Protein AF-A0AAP9NSS3-F1 (afdb_monomer_lite)

pLDDT: mean 87.45, std 16.97, range [35.0, 98.69]

Foldseek 3Di:
DDDDDDDDDPDDPPPPPPPPVQPPAADAAPVVLCVVVVPADVVLPQKDAPDPVAQEIEGEDEDEPPDDPVVRLLVQLLRQLCSPLVNFLHYPAFKHKYKRWYFYDNDPVDSPPTDTPVVQIWIFIDTLVLLCVLLVVFFPDPHSNQQWDQDPVGIDGDPRNVQCSAQVHVVYVVSSCVSRQVRTDPGND

Radius of gyration: 22.01 Å; chains: 1; bounding box: 70×34×80 Å

Secondary structure (DSSP, 8-state):
-----------------------S--BSSHHHHHHHH-SS-TTTTSEEES-SSSSEEEE--EEETT--HHHHHHHHHHHHHHHHHHHHHHB---EEEEEE--EEES-TT-GGG-EE-GGG-EEEEEEHHHHHHHHHTTS--SSGGGGEEEETTEEEE-HHHHHHHSTTSSS-HHHHHHHHGGGBSS---

Organism: NCBI:txid664683

Sequence (189 aa):
MKVLKALVALSAAVFTSVAYAELSEQYDTVEELMYAHQDYDSFNNTFEMLDADKPHYRLSKITVTNDLDDVVYYENWRAAVYGVYNVFAHTSIEEVTVTAIPLEFENLMNRDQAKLLDEQSITLQISREEAYDALASLIDIGSLSDVKEATEYGYQWTDDFNSVYYESVQPGLDELISELVQYCQDSCK

Structure (mmCIF, N/CA/C/O backbone):
data_AF-A0AAP9NSS3-F1
#
_entry.id   AF-A0AAP9NSS3-F1
#
loop_
_atom_site.group_PDB
_atom_site.id
_atom_site.type_symbol
_atom_site.label_atom_id
_atom_site.label_alt_id
_atom_site.label_comp_id
_atom_site.label_asym_id
_atom_site.label_entity_id
_atom_site.label_seq_id
_atom_site.pdbx_PDB_ins_code
_atom_site.Cartn_x
_atom_site.Cartn_y
_atom_site.Cartn_z
_atom_site.occupancy
_atom_site.B_iso_or_equiv
_atom_site.auth_seq_id
_atom_site.auth_comp_id
_atom_site.auth_asym_id
_atom_site.auth_atom_id
_atom_site.pdbx_PDB_model_num
ATOM 1 N N . MET A 1 1 ? -55.140 -13.355 55.153 1.00 35.00 1 MET A N 1
ATOM 2 C CA . MET A 1 1 ? -53.792 -13.893 54.851 1.00 35.00 1 MET A CA 1
ATOM 3 C C . MET A 1 1 ? -53.415 -13.524 53.418 1.00 35.00 1 MET A C 1
ATOM 5 O O . MET A 1 1 ? -54.209 -13.839 52.549 1.00 35.00 1 MET A O 1
ATOM 9 N N . LYS A 1 2 ? -52.223 -12.912 53.234 1.00 36.84 2 LYS A N 1
ATOM 10 C CA . LYS A 1 2 ? -51.420 -12.719 51.987 1.00 36.84 2 LYS A CA 1
ATOM 11 C C . LYS A 1 2 ? -52.092 -11.878 50.875 1.00 36.84 2 LYS A C 1
ATOM 13 O O . LYS A 1 2 ? -52.999 -12.362 50.226 1.00 36.84 2 LYS A O 1
ATOM 18 N N . VAL A 1 3 ? -51.855 -10.568 50.705 1.00 41.56 3 VAL A N 1
ATOM 19 C CA . VAL A 1 3 ? -50.650 -9.810 50.260 1.00 41.56 3 VAL A CA 1
ATOM 20 C C . VAL A 1 3 ? -49.954 -10.394 49.023 1.00 41.56 3 VAL A C 1
ATOM 22 O O . VAL A 1 3 ? -49.377 -11.468 49.138 1.00 41.56 3 VAL A O 1
ATOM 25 N N . LEU A 1 4 ? -49.948 -9.654 47.901 1.00 36.47 4 LEU A N 1
ATOM 26 C CA . LEU A 1 4 ? -48.766 -9.168 47.142 1.00 36.47 4 LEU A CA 1
ATOM 27 C C . LEU A 1 4 ? -49.255 -8.466 45.851 1.00 36.47 4 LEU A C 1
ATOM 29 O O . LEU A 1 4 ? -49.992 -9.056 45.076 1.00 36.47 4 LEU A O 1
ATOM 33 N N . LYS A 1 5 ? -49.123 -7.138 45.744 1.00 41.62 5 LYS A N 1
ATOM 34 C CA . LYS A 1 5 ? -47.996 -6.350 45.187 1.00 41.62 5 LYS A CA 1
ATOM 35 C C . LYS A 1 5 ? -47.875 -6.422 43.658 1.00 41.62 5 LYS A C 1
ATOM 37 O O . LYS A 1 5 ? -47.635 -7.474 43.083 1.00 41.62 5 LYS A O 1
ATOM 42 N N . ALA A 1 6 ? -48.013 -5.240 43.062 1.00 50.44 6 ALA A N 1
ATOM 43 C CA . ALA A 1 6 ? -47.780 -4.910 41.666 1.00 50.44 6 ALA A CA 1
ATOM 44 C C . ALA A 1 6 ? -46.354 -5.235 41.206 1.00 50.44 6 ALA A C 1
ATOM 46 O O . ALA A 1 6 ? -45.420 -5.139 42.000 1.00 50.44 6 ALA A O 1
ATOM 47 N N . LEU A 1 7 ? -46.189 -5.466 39.903 1.00 42.44 7 LEU A N 1
ATOM 48 C CA . LEU A 1 7 ? -44.969 -5.097 39.193 1.00 42.44 7 LEU A CA 1
ATOM 49 C C . LEU A 1 7 ? -45.331 -4.712 37.752 1.00 42.44 7 LEU A C 1
ATOM 51 O O . LEU A 1 7 ? -45.697 -5.553 36.937 1.00 42.44 7 LEU A O 1
ATOM 55 N N . VAL A 1 8 ? -45.266 -3.412 37.473 1.00 49.41 8 VAL A N 1
ATOM 56 C CA . VAL A 1 8 ? -45.192 -2.866 36.117 1.00 49.41 8 VAL A CA 1
ATOM 57 C C . VAL A 1 8 ? -43.737 -3.030 35.694 1.00 49.41 8 VAL A C 1
ATOM 59 O O . VAL A 1 8 ? -42.862 -2.355 36.231 1.00 49.41 8 VAL A O 1
ATOM 62 N N . ALA A 1 9 ? -43.465 -3.966 34.789 1.00 47.25 9 ALA A N 1
ATOM 63 C CA . ALA A 1 9 ? -42.158 -4.086 34.159 1.00 47.25 9 ALA A CA 1
ATOM 64 C C . ALA A 1 9 ? -42.106 -3.103 32.982 1.00 47.25 9 ALA A C 1
ATOM 66 O O . ALA A 1 9 ? -42.655 -3.364 31.915 1.00 47.25 9 ALA A O 1
ATOM 67 N N . LEU A 1 10 ? -41.490 -1.942 33.209 1.00 46.97 10 LEU A N 1
ATOM 68 C CA . LEU A 1 10 ? -41.102 -1.014 32.154 1.00 46.97 10 LEU A CA 1
ATOM 69 C C . LEU A 1 10 ? -39.759 -1.507 31.596 1.00 46.97 10 LEU A C 1
ATOM 71 O O . LEU A 1 10 ? -38.701 -1.216 32.149 1.00 46.97 10 LEU A O 1
ATOM 75 N N . SER A 1 11 ? -39.796 -2.327 30.551 1.00 50.94 11 SER A N 1
ATOM 76 C CA . SER A 1 11 ? -38.588 -2.763 29.852 1.00 50.94 11 SER A CA 1
ATOM 77 C C . SER A 1 11 ? -38.106 -1.629 28.948 1.00 50.94 11 SER A C 1
ATOM 79 O O . SER A 1 11 ? -38.580 -1.479 27.825 1.00 50.94 11 SER A O 1
ATOM 81 N N . ALA A 1 12 ? -37.184 -0.805 29.446 1.00 50.31 12 ALA A N 1
ATOM 82 C CA . ALA A 1 12 ? -36.403 0.090 28.603 1.00 50.31 12 ALA A CA 1
ATOM 83 C C . ALA A 1 12 ? -35.412 -0.762 27.797 1.00 50.31 12 ALA A C 1
ATOM 85 O O . ALA A 1 12 ? -34.395 -1.211 28.324 1.00 50.31 12 ALA A O 1
ATOM 86 N N . ALA A 1 13 ? -35.739 -1.031 26.534 1.00 50.09 13 ALA A N 1
ATOM 87 C CA . ALA A 1 13 ? -34.777 -1.552 25.577 1.00 50.09 13 ALA A CA 1
ATOM 88 C C . ALA A 1 13 ? -33.778 -0.431 25.270 1.00 50.09 13 ALA A C 1
ATOM 90 O O . ALA A 1 13 ? -34.091 0.518 24.551 1.00 50.09 13 ALA A O 1
ATOM 91 N N . VAL A 1 14 ? -32.593 -0.510 25.870 1.00 49.56 14 VAL A N 1
ATOM 92 C CA . VAL A 1 14 ? -31.460 0.322 25.474 1.00 49.56 14 VAL A CA 1
ATOM 93 C C . VAL A 1 14 ? -30.925 -0.283 24.181 1.00 49.56 14 VAL A C 1
ATOM 95 O O . VAL A 1 14 ? -30.137 -1.222 24.203 1.00 49.56 14 VAL A O 1
ATOM 98 N N . PHE A 1 15 ? -31.407 0.215 23.045 1.00 46.19 15 PHE A N 1
ATOM 99 C CA . PHE A 1 15 ? -30.718 0.018 21.779 1.00 46.19 15 PHE A CA 1
ATOM 100 C C . PHE A 1 15 ? -29.525 0.973 21.775 1.00 46.19 15 PHE A C 1
ATOM 102 O O . PHE A 1 15 ? -29.670 2.153 21.467 1.00 46.19 15 PHE A O 1
ATOM 109 N N . THR A 1 16 ? -28.344 0.486 22.149 1.00 45.75 16 THR A N 1
ATOM 110 C CA . THR A 1 16 ? -27.101 1.136 21.730 1.00 45.75 16 THR A CA 1
ATOM 111 C C . THR A 1 16 ? -26.917 0.819 20.253 1.00 45.75 16 THR A C 1
ATOM 113 O O . THR A 1 16 ? -26.223 -0.127 19.892 1.00 45.75 16 THR A O 1
ATOM 116 N N . SER A 1 17 ? -27.586 1.570 19.381 1.00 46.50 17 SER A N 1
ATOM 117 C CA . SER A 1 17 ? -27.170 1.644 17.987 1.00 46.50 17 SER A CA 1
ATOM 118 C C . SER A 1 17 ? -25.929 2.527 17.954 1.00 46.50 17 SER A C 1
ATOM 120 O O . SER A 1 17 ? -26.023 3.737 17.741 1.00 46.50 17 SER A O 1
ATOM 122 N N . VAL A 1 18 ? -24.765 1.928 18.202 1.00 49.69 18 VAL A N 1
ATOM 123 C CA . VAL A 1 18 ? -23.554 2.460 17.586 1.00 49.69 18 VAL A CA 1
ATOM 124 C C . VAL A 1 18 ? -23.738 2.120 16.117 1.00 49.69 18 VAL A C 1
ATOM 126 O O . VAL A 1 18 ? -23.467 1.005 15.682 1.00 49.69 18 VAL A O 1
ATOM 129 N N . ALA A 1 19 ? -24.375 3.034 15.388 1.00 43.78 19 ALA A N 1
ATOM 130 C CA . ALA A 1 19 ? -24.262 3.043 13.950 1.00 43.78 19 ALA A CA 1
ATOM 131 C C . ALA A 1 19 ? -22.786 3.340 13.702 1.00 43.78 19 ALA A C 1
ATOM 133 O O . ALA A 1 19 ? -22.378 4.500 13.697 1.00 43.78 19 ALA A O 1
ATOM 134 N N . TYR A 1 20 ? -21.982 2.280 13.591 1.00 46.34 20 TYR A N 1
ATOM 135 C CA . TYR A 1 20 ? -20.816 2.354 12.737 1.00 46.34 20 TYR A CA 1
ATOM 136 C C . TYR A 1 20 ? -21.359 2.929 11.436 1.00 46.34 20 TYR A C 1
ATOM 138 O O . TYR A 1 20 ? -22.334 2.407 10.884 1.00 46.34 20 TYR A O 1
ATOM 146 N N . ALA A 1 21 ? -20.835 4.078 11.023 1.00 45.41 21 ALA A N 1
ATOM 147 C CA . ALA A 1 21 ? -20.937 4.445 9.631 1.00 45.41 21 ALA A CA 1
ATOM 148 C C . ALA A 1 21 ? -20.205 3.316 8.903 1.00 45.41 21 ALA A C 1
ATOM 150 O O . ALA A 1 21 ? -18.988 3.347 8.783 1.00 45.41 21 ALA A O 1
ATOM 151 N N . GLU A 1 22 ? -20.929 2.244 8.565 1.00 51.38 22 GLU A N 1
ATOM 152 C CA . GLU A 1 22 ? -20.418 1.233 7.662 1.00 51.38 22 GLU A CA 1
ATOM 153 C C . GLU A 1 22 ? -20.038 2.015 6.419 1.00 51.38 22 GLU A C 1
ATOM 155 O O . GLU A 1 22 ? -20.895 2.640 5.784 1.00 51.38 22 GLU A O 1
ATOM 160 N N . LEU A 1 23 ? -18.740 2.047 6.127 1.00 55.81 23 LEU A N 1
ATOM 161 C CA . LEU A 1 23 ? -18.250 2.387 4.808 1.00 55.81 23 LEU A CA 1
ATOM 162 C C . LEU A 1 23 ? -19.159 1.679 3.811 1.00 55.81 23 LEU A C 1
ATOM 164 O O . LEU A 1 23 ? -19.223 0.452 3.793 1.00 55.81 23 LEU A O 1
ATOM 168 N N . SER A 1 24 ? -19.927 2.453 3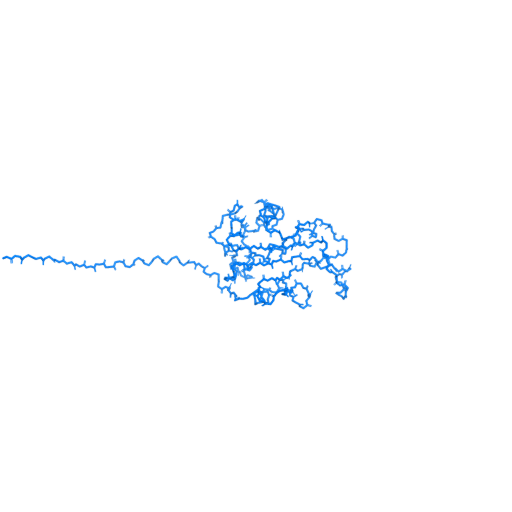.044 1.00 58.72 24 SER A N 1
ATOM 169 C CA . SER A 1 24 ? -20.986 1.909 2.191 1.00 58.72 24 SER A CA 1
ATOM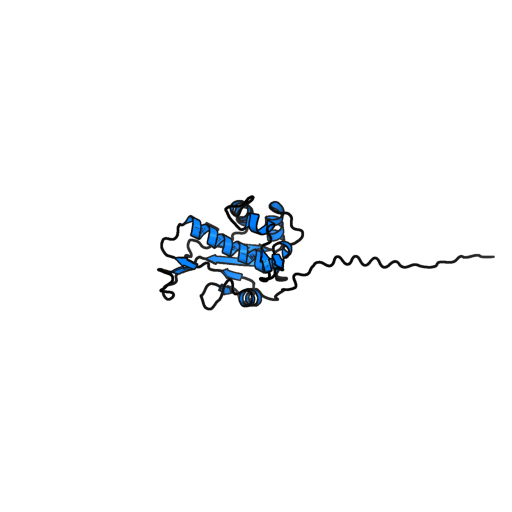 170 C C . SER A 1 24 ? -20.427 1.114 1.013 1.00 58.72 24 SER A C 1
ATOM 172 O O . SER A 1 24 ? -21.186 0.511 0.261 1.00 58.72 24 SER A O 1
ATOM 174 N N . GLU A 1 25 ? -19.115 1.188 0.809 1.00 78.31 25 GLU A N 1
ATOM 175 C CA . GLU A 1 25 ? -18.390 0.488 -0.229 1.00 78.31 25 GLU A CA 1
ATOM 176 C C . GLU A 1 25 ? -17.579 -0.634 0.419 1.00 78.31 25 GLU A C 1
ATOM 178 O O . GLU A 1 25 ? -16.486 -0.415 0.941 1.00 78.31 25 GLU A O 1
ATOM 183 N N . GLN A 1 26 ? -18.189 -1.817 0.435 1.00 90.00 26 GLN A N 1
ATOM 184 C CA . GLN A 1 26 ? -17.581 -3.072 0.856 1.00 90.00 26 GLN A CA 1
ATOM 185 C C . GLN A 1 26 ? -17.526 -4.013 -0.345 1.00 90.00 26 GLN A C 1
ATOM 187 O O . GLN A 1 26 ? -18.482 -4.074 -1.123 1.00 90.00 26 GLN A O 1
ATOM 192 N N . TYR A 1 27 ? -16.434 -4.756 -0.466 1.00 93.81 27 TYR A N 1
ATOM 193 C CA . TYR A 1 27 ? -16.226 -5.766 -1.497 1.00 93.81 27 TYR A CA 1
ATOM 194 C C . TYR A 1 27 ? -15.923 -7.119 -0.864 1.00 93.81 27 TYR A C 1
ATOM 196 O O . TYR A 1 27 ? -15.349 -7.196 0.228 1.00 93.81 27 TYR A O 1
ATOM 204 N N . ASP A 1 28 ? -16.284 -8.189 -1.570 1.00 94.56 28 ASP A N 1
ATOM 205 C CA . ASP A 1 28 ? -16.069 -9.552 -1.087 1.00 94.56 28 ASP A CA 1
ATOM 206 C C . ASP A 1 28 ? -14.635 -10.027 -1.377 1.00 94.56 28 ASP A C 1
ATOM 208 O O . ASP A 1 28 ? -14.109 -10.890 -0.671 1.00 94.56 28 ASP A O 1
ATOM 212 N N . THR A 1 29 ? -13.985 -9.462 -2.403 1.00 95.62 29 THR A N 1
ATOM 213 C CA . THR A 1 29 ? -12.651 -9.875 -2.869 1.00 95.62 29 THR A CA 1
ATOM 214 C C . THR A 1 29 ? -11.730 -8.694 -3.176 1.00 95.62 29 THR A C 1
ATOM 216 O O . THR A 1 29 ? -12.178 -7.567 -3.406 1.00 95.62 29 THR A O 1
ATOM 219 N N . VAL A 1 30 ? -10.420 -8.965 -3.223 1.00 96.19 30 VAL A N 1
ATOM 220 C CA . VAL A 1 30 ? -9.414 -7.976 -3.639 1.00 96.19 30 VAL A CA 1
ATOM 221 C C . VAL A 1 30 ? -9.619 -7.595 -5.105 1.00 96.19 30 VAL A C 1
ATOM 223 O O . VAL A 1 30 ? -9.543 -6.416 -5.439 1.00 96.19 30 VAL A O 1
ATOM 226 N N . GLU A 1 31 ? -9.923 -8.555 -5.983 1.00 95.38 31 GLU A N 1
ATOM 227 C CA . GLU A 1 31 ? -10.155 -8.269 -7.400 1.00 95.38 31 GLU A CA 1
ATOM 228 C C . GLU A 1 31 ? -11.341 -7.329 -7.630 1.00 95.38 31 GLU A C 1
ATOM 230 O O . GLU A 1 31 ? -11.246 -6.433 -8.468 1.00 95.38 31 GLU A O 1
ATOM 235 N N . GLU A 1 32 ? -12.444 -7.506 -6.895 1.00 95.19 32 GLU A N 1
ATOM 236 C CA . GLU A 1 32 ? -13.609 -6.618 -6.982 1.00 95.19 32 GLU A CA 1
ATOM 237 C C . GLU A 1 32 ? -13.269 -5.190 -6.553 1.00 95.19 32 GLU A C 1
ATOM 239 O O . GLU A 1 32 ? -13.618 -4.247 -7.269 1.00 95.19 32 GLU A O 1
ATOM 244 N N . LEU A 1 33 ? -12.541 -5.035 -5.442 1.00 94.75 33 LEU A N 1
ATOM 245 C CA . LEU A 1 33 ? -12.054 -3.736 -4.976 1.00 94.75 33 LEU A CA 1
ATOM 246 C C . LEU A 1 33 ? -11.158 -3.067 -6.029 1.00 94.75 33 LEU A C 1
ATOM 248 O O . LEU A 1 33 ? -11.404 -1.926 -6.419 1.00 94.75 33 LEU A O 1
ATOM 252 N N . MET A 1 34 ? -10.140 -3.777 -6.525 1.00 94.75 34 MET A N 1
ATOM 253 C CA . MET A 1 34 ? -9.191 -3.222 -7.501 1.00 94.75 34 MET A CA 1
ATOM 254 C C . MET A 1 34 ? -9.884 -2.858 -8.817 1.00 94.75 34 MET A C 1
ATOM 256 O O . MET A 1 34 ? -9.617 -1.804 -9.393 1.00 94.75 34 MET A O 1
ATOM 260 N N . TYR A 1 35 ? -10.829 -3.685 -9.273 1.00 92.94 35 TYR A N 1
ATOM 261 C CA . TYR A 1 35 ? -11.629 -3.398 -10.461 1.00 92.94 35 TYR A CA 1
ATOM 262 C C . TYR A 1 35 ? -12.505 -2.150 -10.298 1.00 92.94 35 TYR A C 1
ATOM 264 O O . TYR A 1 35 ? -12.660 -1.376 -11.247 1.00 92.94 35 TYR A O 1
ATOM 272 N N . ALA A 1 36 ? -13.090 -1.957 -9.116 1.00 91.75 36 ALA A N 1
ATOM 273 C CA . ALA A 1 36 ? -13.970 -0.832 -8.847 1.00 91.75 36 ALA A CA 1
ATOM 274 C C . ALA A 1 36 ? -13.207 0.493 -8.705 1.00 91.75 36 ALA A C 1
ATOM 276 O O . ALA A 1 36 ? -13.652 1.504 -9.249 1.00 91.75 36 ALA A O 1
ATOM 277 N N . HIS A 1 37 ? -12.060 0.488 -8.020 1.00 90.56 37 HIS A N 1
ATOM 278 C CA . HIS A 1 37 ? -11.264 1.699 -7.782 1.00 90.56 37 HIS A CA 1
ATOM 279 C C . HIS A 1 37 ? -10.369 2.070 -8.972 1.00 90.56 37 HIS A C 1
ATOM 281 O O . HIS A 1 37 ? -10.117 3.249 -9.192 1.00 90.56 37 HIS A O 1
ATOM 287 N N . GLN A 1 38 ? -9.933 1.098 -9.783 1.00 89.75 38 GLN A N 1
ATOM 288 C CA . GLN A 1 38 ? -9.069 1.297 -10.964 1.00 89.75 38 GLN A CA 1
ATOM 289 C C . GLN A 1 38 ? -7.728 2.004 -10.685 1.00 89.75 38 GLN A C 1
ATOM 291 O O . GLN A 1 38 ? -7.051 2.430 -11.621 1.00 89.75 38 GLN A O 1
ATOM 296 N N . ASP A 1 39 ? -7.311 2.096 -9.419 1.00 88.00 39 ASP A N 1
ATOM 297 C CA . ASP A 1 39 ? -6.011 2.655 -9.022 1.00 88.00 39 ASP A CA 1
ATOM 298 C C . ASP A 1 39 ? -4.841 1.764 -9.474 1.00 88.00 39 ASP A C 1
ATOM 300 O O . ASP A 1 39 ? -3.742 2.249 -9.762 1.00 88.00 39 ASP A O 1
ATOM 304 N N . TYR A 1 40 ? -5.100 0.456 -9.555 1.00 93.62 40 TYR A N 1
ATOM 305 C CA . TYR A 1 40 ? -4.242 -0.567 -10.138 1.00 93.62 40 TYR A CA 1
ATOM 306 C C . TYR A 1 40 ? -5.108 -1.477 -11.003 1.00 93.62 40 TYR A C 1
ATOM 308 O O . TYR A 1 40 ? -6.201 -1.877 -10.607 1.00 93.62 40 TYR A O 1
ATOM 316 N N . ASP A 1 41 ? -4.630 -1.813 -12.193 1.00 89.25 41 ASP A N 1
ATOM 317 C CA . ASP A 1 41 ? -5.403 -2.548 -13.176 1.00 89.25 41 ASP A CA 1
ATOM 318 C C . ASP A 1 41 ? -4.569 -3.643 -13.847 1.00 89.25 41 ASP A C 1
ATOM 320 O O . ASP A 1 41 ? -3.367 -3.515 -14.105 1.00 89.25 41 ASP A O 1
ATOM 324 N N . SER A 1 42 ? -5.227 -4.762 -14.136 1.00 89.31 42 SER A N 1
ATOM 325 C CA . SER A 1 42 ? -4.585 -5.918 -14.760 1.00 89.31 42 SER A CA 1
ATOM 326 C C . SER A 1 42 ? -4.226 -5.675 -16.226 1.00 89.31 42 SER A C 1
ATOM 328 O O . SER A 1 42 ? -3.284 -6.280 -16.735 1.00 89.31 42 SER A O 1
ATOM 330 N N . PHE A 1 43 ? -4.924 -4.764 -16.914 1.00 85.94 43 PHE A N 1
ATOM 331 C CA . PHE A 1 43 ? -4.670 -4.462 -18.323 1.00 85.94 43 PHE A CA 1
ATOM 332 C C . PHE A 1 43 ? -3.310 -3.780 -18.531 1.00 85.94 43 PHE A C 1
ATOM 334 O O . PHE A 1 43 ? -2.595 -4.104 -19.477 1.00 85.94 43 PHE A O 1
ATOM 341 N N . ASN A 1 44 ? -2.924 -2.882 -17.626 1.00 87.56 44 ASN A N 1
ATOM 342 C CA . ASN A 1 44 ? -1.623 -2.219 -17.603 1.00 87.56 44 ASN A CA 1
ATOM 343 C C . ASN A 1 44 ? -0.571 -2.990 -16.793 1.00 87.56 44 ASN A C 1
ATOM 345 O O . ASN A 1 44 ? 0.517 -2.462 -16.564 1.00 87.56 44 ASN A O 1
ATOM 349 N N . ASN A 1 45 ? -0.871 -4.229 -16.380 1.00 92.12 45 ASN A N 1
ATOM 350 C CA . ASN A 1 45 ? 0.004 -5.085 -15.577 1.00 92.12 45 ASN A CA 1
ATOM 351 C C . ASN A 1 45 ? 0.389 -4.478 -14.209 1.00 92.12 45 ASN A C 1
ATOM 353 O O . ASN A 1 45 ? 1.413 -4.845 -13.626 1.00 92.12 45 ASN A O 1
ATOM 357 N N . THR A 1 46 ? -0.423 -3.553 -13.685 1.00 95.69 46 THR A N 1
ATOM 358 C CA . THR A 1 46 ? -0.194 -2.915 -12.380 1.00 95.69 46 THR A CA 1
ATOM 359 C C . THR A 1 46 ? -0.873 -3.662 -11.231 1.00 95.69 46 THR A C 1
ATOM 361 O O . THR A 1 46 ? -0.521 -3.428 -10.079 1.00 95.69 46 THR A O 1
ATOM 364 N N . PHE A 1 47 ? -1.763 -4.613 -11.532 1.00 97.69 47 PHE A N 1
ATOM 365 C CA . PHE A 1 47 ? -2.363 -5.550 -10.578 1.00 97.69 47 PHE A CA 1
ATOM 366 C C . PHE A 1 47 ? -2.322 -6.992 -11.102 1.00 97.69 47 PHE A C 1
ATOM 368 O O . PHE A 1 47 ? -2.641 -7.240 -12.267 1.00 97.69 47 PHE A O 1
ATOM 375 N N . GLU A 1 48 ? -1.983 -7.947 -10.236 1.00 97.50 48 GLU A N 1
ATOM 376 C CA . GLU A 1 48 ? -2.063 -9.385 -10.524 1.00 97.50 48 GLU A CA 1
ATOM 377 C C . GLU A 1 48 ? -2.349 -10.176 -9.241 1.00 97.50 48 GLU A C 1
ATOM 379 O O . GLU A 1 48 ? -1.673 -9.976 -8.237 1.00 97.50 48 GLU A O 1
ATOM 384 N N . MET A 1 49 ? -3.301 -11.111 -9.268 1.00 97.56 49 MET A N 1
ATOM 385 C CA . MET A 1 49 ? -3.435 -12.111 -8.200 1.00 97.56 49 MET A CA 1
ATOM 386 C C . MET A 1 49 ? -2.336 -13.165 -8.344 1.00 97.56 49 MET A C 1
ATOM 388 O O . MET A 1 49 ? -2.185 -13.760 -9.410 1.00 97.56 49 MET A O 1
ATOM 392 N N . LEU A 1 50 ? -1.581 -13.402 -7.273 1.00 96.88 50 LEU A N 1
ATOM 393 C CA . LEU A 1 50 ? -0.467 -14.355 -7.231 1.00 96.88 50 LEU A CA 1
ATOM 394 C C . LEU A 1 50 ? -0.876 -15.706 -6.626 1.00 96.88 50 LEU A C 1
ATOM 396 O O . LEU A 1 50 ? -0.268 -16.730 -6.940 1.00 96.88 50 LEU A O 1
ATOM 400 N N . ASP A 1 51 ? -1.923 -15.712 -5.801 1.00 95.88 51 ASP A N 1
ATOM 401 C CA . ASP A 1 51 ? -2.589 -16.908 -5.285 1.00 95.88 51 ASP A CA 1
ATOM 402 C C . ASP A 1 51 ? -4.096 -16.793 -5.565 1.00 95.88 51 ASP A C 1
ATOM 404 O O . ASP A 1 51 ? -4.689 -15.735 -5.377 1.00 95.88 51 ASP A O 1
ATOM 408 N N . ALA A 1 52 ? -4.713 -17.871 -6.049 1.00 89.12 52 ALA A N 1
ATOM 409 C CA . ALA A 1 52 ? -6.145 -17.907 -6.352 1.00 89.12 52 ALA A CA 1
ATOM 410 C C . ALA A 1 52 ? -7.004 -18.277 -5.130 1.00 89.12 52 ALA A C 1
ATOM 412 O O . ALA A 1 52 ? -8.206 -18.023 -5.128 1.00 89.12 52 ALA A O 1
ATOM 413 N N . ASP A 1 53 ? -6.402 -18.896 -4.110 1.00 91.06 53 ASP A N 1
ATOM 414 C CA . ASP A 1 53 ? -7.099 -19.389 -2.918 1.00 91.06 53 ASP A CA 1
ATOM 415 C C . ASP A 1 53 ? -6.931 -18.450 -1.712 1.00 91.06 53 ASP A C 1
ATOM 417 O O . ASP A 1 53 ? -7.593 -18.619 -0.683 1.00 91.06 53 ASP A O 1
ATOM 421 N N . LYS A 1 54 ? -6.024 -17.474 -1.814 1.00 94.81 54 LYS A N 1
ATOM 422 C CA . LYS A 1 54 ? -5.685 -16.524 -0.753 1.00 94.81 54 LYS A CA 1
ATOM 423 C C . LYS A 1 54 ? -5.561 -15.113 -1.318 1.00 94.81 54 LYS A C 1
ATOM 425 O O . LYS A 1 54 ? -5.205 -14.961 -2.481 1.00 94.81 54 LYS A O 1
ATOM 430 N N . PRO A 1 55 ? -5.758 -14.072 -0.496 1.00 97.25 55 PRO A N 1
ATOM 431 C CA . PRO A 1 55 ? -5.537 -12.684 -0.892 1.00 97.25 55 PRO A CA 1
ATOM 432 C C . PRO A 1 55 ? -4.032 -12.365 -0.971 1.00 97.25 55 PRO A C 1
ATOM 434 O O . PRO A 1 55 ? -3.517 -11.541 -0.217 1.00 97.25 55 PRO A O 1
ATOM 437 N N . HIS A 1 56 ? -3.319 -13.043 -1.878 1.00 98.12 56 HIS A N 1
ATOM 438 C CA . HIS A 1 56 ? -1.940 -12.747 -2.258 1.00 98.12 56 HIS A CA 1
ATOM 439 C C . HIS A 1 56 ? -1.920 -12.138 -3.655 1.00 98.12 56 HIS A C 1
ATOM 441 O O . HIS A 1 56 ? -2.315 -12.779 -4.628 1.00 98.12 56 HIS A O 1
ATOM 447 N N . TYR A 1 57 ? -1.459 -10.898 -3.758 1.00 98.38 57 TYR A N 1
ATOM 448 C CA . TYR A 1 57 ? -1.479 -10.131 -4.998 1.00 98.38 57 TYR A CA 1
ATOM 449 C C . TYR A 1 57 ? -0.262 -9.228 -5.137 1.00 98.38 57 TYR A C 1
ATOM 451 O O . TYR A 1 57 ? 0.367 -8.828 -4.154 1.00 98.38 57 TYR A O 1
ATOM 459 N N . ARG A 1 58 ? 0.047 -8.892 -6.390 1.00 98.06 58 ARG A N 1
ATOM 460 C CA . ARG A 1 58 ? 1.030 -7.889 -6.762 1.00 98.06 58 ARG A CA 1
ATOM 461 C C . ARG A 1 58 ? 0.353 -6.554 -7.031 1.00 98.06 58 ARG A C 1
ATOM 463 O O . ARG A 1 58 ? -0.620 -6.501 -7.783 1.00 98.06 58 ARG A O 1
ATOM 470 N N . LEU A 1 59 ? 0.937 -5.483 -6.503 1.00 98.44 59 LEU A N 1
ATOM 471 C CA . LEU A 1 59 ? 0.693 -4.117 -6.960 1.00 98.44 59 LEU A CA 1
ATOM 472 C C . LEU A 1 59 ? 1.983 -3.539 -7.531 1.00 98.44 59 LEU A C 1
ATOM 474 O O . LEU A 1 59 ? 3.048 -3.661 -6.933 1.00 98.44 59 LEU A O 1
ATOM 478 N N . SER A 1 60 ? 1.900 -2.895 -8.688 1.00 97.56 60 SER A N 1
ATOM 479 C CA . SER A 1 60 ? 3.072 -2.323 -9.344 1.00 97.56 60 SER A CA 1
ATOM 480 C C . SER A 1 60 ? 2.858 -0.861 -9.672 1.00 97.56 60 SER A C 1
ATOM 482 O O . SER A 1 60 ? 2.033 -0.514 -10.519 1.00 97.56 60 SER A O 1
ATOM 484 N N . LYS A 1 61 ? 3.626 0.012 -9.013 1.00 95.56 61 LYS A N 1
ATOM 485 C CA . LYS A 1 61 ? 3.732 1.410 -9.431 1.00 95.56 61 LYS A CA 1
ATOM 486 C C . LYS A 1 61 ? 4.575 1.505 -10.691 1.00 95.56 61 LYS A C 1
ATOM 488 O O . LYS A 1 61 ? 5.603 0.848 -10.826 1.00 95.56 61 LYS A O 1
ATOM 493 N N . ILE A 1 62 ? 4.103 2.335 -11.610 1.00 94.31 62 ILE A N 1
ATOM 494 C CA . ILE A 1 62 ? 4.807 2.654 -12.843 1.00 94.31 62 ILE A CA 1
ATOM 495 C C . ILE A 1 62 ? 5.981 3.568 -12.502 1.00 94.31 62 ILE A C 1
ATOM 497 O O . ILE A 1 62 ? 5.776 4.615 -11.892 1.00 94.31 62 ILE A O 1
ATOM 501 N N . THR A 1 63 ? 7.173 3.196 -12.951 1.00 94.88 63 THR A N 1
ATOM 502 C CA . THR A 1 63 ? 8.372 4.040 -12.905 1.00 94.88 63 THR A CA 1
ATOM 503 C C . THR A 1 63 ? 8.948 4.195 -14.305 1.00 94.88 63 THR A C 1
ATOM 505 O O . THR A 1 63 ? 8.599 3.452 -15.230 1.00 94.88 63 THR A O 1
ATOM 508 N N . VAL A 1 64 ? 9.816 5.181 -14.493 1.00 93.44 64 VAL A N 1
ATOM 509 C CA . VAL A 1 64 ? 10.577 5.351 -15.728 1.00 93.44 64 VAL A CA 1
ATOM 510 C C . VAL A 1 64 ? 12.069 5.201 -15.476 1.00 93.44 64 VAL A C 1
ATOM 512 O O . VAL A 1 64 ? 12.580 5.512 -14.403 1.00 93.44 64 VAL A O 1
ATOM 515 N N . THR A 1 65 ? 12.795 4.722 -16.484 1.00 91.94 65 THR A N 1
ATOM 516 C CA . THR A 1 65 ? 14.247 4.564 -16.385 1.00 91.94 65 THR A CA 1
ATOM 517 C C . THR A 1 65 ? 14.915 5.888 -15.987 1.00 91.94 65 THR A C 1
ATOM 519 O O . THR A 1 65 ? 14.722 6.921 -16.636 1.00 91.94 65 THR A O 1
ATOM 522 N N . ASN A 1 66 ? 15.788 5.821 -14.978 1.00 92.06 66 ASN A N 1
ATOM 523 C CA . ASN A 1 66 ? 16.465 6.950 -14.321 1.00 92.06 66 ASN A CA 1
ATOM 524 C C . ASN A 1 66 ? 15.587 7.817 -13.405 1.00 92.06 66 ASN A C 1
ATOM 526 O O . ASN A 1 66 ? 16.014 8.920 -13.049 1.00 92.06 66 ASN A O 1
ATOM 530 N N . ASP A 1 67 ? 14.405 7.345 -13.002 1.00 94.81 67 ASP A N 1
ATOM 531 C CA . ASP A 1 67 ? 13.789 7.863 -11.781 1.00 94.81 67 ASP A CA 1
ATOM 532 C C . ASP A 1 67 ? 14.778 7.756 -10.611 1.00 94.81 67 ASP A C 1
ATOM 534 O O . ASP A 1 67 ? 15.653 6.889 -10.581 1.00 94.81 67 ASP A O 1
ATOM 538 N N . LEU A 1 68 ? 14.674 8.691 -9.666 1.00 95.62 68 LEU A N 1
ATOM 539 C CA . LEU A 1 68 ? 15.532 8.691 -8.485 1.00 95.62 68 LEU A CA 1
ATOM 540 C C . LEU A 1 68 ? 15.204 7.470 -7.619 1.00 95.62 68 LEU A C 1
ATOM 542 O O . LEU A 1 68 ? 14.029 7.231 -7.349 1.00 95.62 68 LEU A O 1
ATOM 546 N N . ASP A 1 69 ? 16.229 6.768 -7.133 1.00 94.19 69 ASP A N 1
ATOM 547 C CA . ASP A 1 69 ? 16.064 5.562 -6.306 1.00 94.19 69 ASP A CA 1
ATOM 548 C C . ASP A 1 69 ? 15.118 5.802 -5.115 1.00 94.19 69 ASP A C 1
ATOM 550 O O . ASP A 1 69 ? 14.208 5.011 -4.888 1.00 94.19 69 ASP A O 1
ATOM 554 N N . ASP A 1 70 ? 15.252 6.939 -4.422 1.00 94.44 70 ASP A N 1
ATOM 555 C CA . ASP A 1 70 ? 14.375 7.303 -3.299 1.00 94.44 70 ASP A CA 1
ATOM 556 C C . ASP A 1 70 ? 12.903 7.442 -3.727 1.00 94.44 70 ASP A C 1
ATOM 558 O O . ASP A 1 70 ? 11.997 7.022 -3.010 1.00 94.44 70 ASP A O 1
ATOM 562 N N . VAL A 1 71 ? 12.640 7.996 -4.917 1.00 94.69 71 VAL A N 1
ATOM 563 C CA . VAL A 1 71 ? 11.269 8.127 -5.438 1.00 94.69 71 VAL A CA 1
ATOM 564 C C . VAL A 1 71 ? 10.682 6.748 -5.715 1.00 94.69 71 VAL A C 1
ATOM 566 O O . VAL A 1 71 ? 9.541 6.487 -5.339 1.00 94.69 71 VAL A O 1
ATOM 569 N N . VAL A 1 72 ? 11.461 5.855 -6.333 1.00 96.31 72 VAL A N 1
ATOM 570 C CA . VAL A 1 72 ? 11.022 4.478 -6.592 1.00 96.31 72 VAL A CA 1
ATOM 571 C C . VAL A 1 72 ? 10.756 3.743 -5.279 1.00 96.31 72 VAL A C 1
ATOM 573 O O . VAL A 1 72 ? 9.709 3.112 -5.141 1.00 96.31 72 VAL A O 1
ATOM 576 N N . TYR A 1 73 ? 11.653 3.880 -4.302 1.00 95.75 73 TYR A N 1
ATOM 577 C CA . TYR A 1 73 ? 11.524 3.286 -2.976 1.00 95.75 73 TYR A CA 1
ATOM 578 C C . TYR A 1 73 ? 10.218 3.703 -2.284 1.00 95.75 73 TYR A C 1
ATOM 580 O O . TYR A 1 73 ? 9.418 2.845 -1.900 1.00 95.75 73 TYR A O 1
ATOM 588 N N . TYR A 1 74 ? 9.951 5.009 -2.172 1.00 96.31 74 TYR A N 1
ATOM 589 C CA . TYR A 1 74 ? 8.756 5.494 -1.479 1.00 96.31 74 TYR A CA 1
ATOM 590 C C . TYR A 1 74 ? 7.463 5.203 -2.238 1.00 96.31 74 TYR A C 1
ATOM 592 O O . TYR A 1 74 ? 6.458 4.865 -1.614 1.00 96.31 74 TYR A O 1
ATOM 600 N N . GLU A 1 75 ? 7.457 5.285 -3.570 1.00 96.69 75 GLU A N 1
ATOM 601 C CA . GLU A 1 75 ? 6.280 4.903 -4.359 1.00 96.69 75 GLU A CA 1
ATOM 602 C C . GLU A 1 75 ? 5.981 3.404 -4.250 1.00 96.69 75 GLU A C 1
ATOM 604 O O . GLU A 1 75 ? 4.813 3.010 -4.176 1.00 96.69 75 GLU A O 1
ATOM 609 N N . ASN A 1 76 ? 7.011 2.556 -4.178 1.00 97.31 76 ASN A N 1
ATOM 610 C CA . ASN A 1 76 ? 6.807 1.125 -4.000 1.00 97.31 76 ASN A CA 1
ATOM 611 C C . ASN A 1 76 ? 6.267 0.793 -2.600 1.00 97.31 76 ASN A C 1
ATOM 613 O O . ASN A 1 76 ? 5.320 0.016 -2.471 1.00 97.31 76 ASN A O 1
ATOM 617 N N . TRP A 1 77 ? 6.776 1.452 -1.554 1.00 97.75 77 TRP A N 1
ATOM 618 C CA . TRP A 1 77 ? 6.196 1.348 -0.213 1.00 97.75 77 TRP A CA 1
ATOM 619 C C . TRP A 1 77 ? 4.758 1.860 -0.153 1.00 97.75 77 TRP A C 1
ATOM 621 O O . TRP A 1 77 ? 3.909 1.199 0.440 1.00 97.75 77 TRP A O 1
ATOM 631 N N . ARG A 1 78 ? 4.437 2.973 -0.824 1.00 97.94 78 ARG A N 1
ATOM 632 C CA . ARG A 1 78 ? 3.049 3.448 -0.951 1.00 97.94 78 ARG A CA 1
ATOM 633 C C . ARG A 1 78 ? 2.154 2.409 -1.611 1.00 97.94 78 ARG A C 1
ATOM 635 O O . ARG A 1 78 ? 1.020 2.251 -1.180 1.00 97.94 78 ARG A O 1
ATOM 642 N N . ALA A 1 79 ? 2.647 1.666 -2.602 1.00 98.19 79 ALA A N 1
ATOM 643 C CA . ALA A 1 79 ? 1.892 0.567 -3.199 1.00 98.19 79 ALA A CA 1
ATOM 644 C C . ALA A 1 79 ? 1.626 -0.568 -2.200 1.00 98.19 79 ALA A C 1
ATOM 646 O O . ALA A 1 79 ? 0.501 -1.057 -2.127 1.00 98.19 79 ALA A O 1
ATOM 647 N N . ALA A 1 80 ? 2.625 -0.951 -1.399 1.00 98.19 80 ALA A N 1
ATOM 648 C CA . ALA A 1 80 ? 2.460 -1.960 -0.354 1.00 98.19 80 ALA A CA 1
ATOM 649 C C . ALA A 1 80 ? 1.446 -1.508 0.714 1.00 98.19 80 ALA A C 1
ATOM 651 O O . ALA A 1 80 ? 0.497 -2.231 1.017 1.00 98.19 80 ALA A O 1
ATOM 652 N N . VAL A 1 81 ? 1.595 -0.278 1.218 1.00 98.44 81 VAL A N 1
ATOM 653 C CA . VAL A 1 81 ? 0.699 0.344 2.206 1.00 98.44 81 VAL A CA 1
ATOM 654 C C . VAL A 1 81 ? -0.720 0.474 1.649 1.00 98.44 81 VAL A C 1
ATOM 656 O O . VAL A 1 81 ? -1.674 0.065 2.306 1.00 98.44 81 VAL A O 1
ATOM 659 N N . TYR A 1 82 ? -0.877 0.966 0.417 1.00 98.25 82 TYR A N 1
ATOM 660 C CA . TYR A 1 82 ? -2.169 1.014 -0.269 1.00 98.25 82 TYR A CA 1
ATOM 661 C C . TYR A 1 82 ? -2.799 -0.380 -0.324 1.00 98.25 82 TYR A C 1
ATOM 663 O O . TYR A 1 82 ? -3.958 -0.545 0.047 1.00 98.25 82 TYR A O 1
ATOM 671 N N . GLY A 1 83 ? -2.038 -1.393 -0.747 1.00 98.12 83 GLY A N 1
ATOM 672 C CA . GLY A 1 83 ? -2.537 -2.756 -0.872 1.00 98.12 83 GLY A CA 1
ATOM 673 C C . GLY A 1 83 ? -3.067 -3.312 0.442 1.00 98.12 83 GLY A C 1
ATOM 674 O O . GLY A 1 83 ? -4.117 -3.943 0.431 1.00 98.12 83 GLY A O 1
ATOM 675 N N . VAL A 1 84 ? -2.391 -3.044 1.559 1.00 98.69 84 VAL A N 1
ATOM 676 C CA . VAL A 1 84 ? -2.827 -3.485 2.891 1.00 98.69 84 VAL A CA 1
ATOM 677 C C . VAL A 1 84 ? -4.058 -2.702 3.350 1.00 98.69 84 VAL A C 1
ATOM 679 O O . VAL A 1 84 ? -5.125 -3.271 3.587 1.00 98.69 84 VAL A O 1
ATOM 682 N N . TYR A 1 85 ? -3.931 -1.380 3.460 1.00 98.31 85 TYR A N 1
ATOM 683 C CA . TYR A 1 85 ? -4.930 -0.562 4.143 1.00 98.31 85 TYR A CA 1
ATOM 684 C C . TYR A 1 85 ? -6.177 -0.302 3.296 1.00 98.31 85 TYR A C 1
ATOM 686 O O . TYR A 1 85 ? -7.266 -0.216 3.857 1.00 98.31 85 TYR A O 1
ATOM 694 N N . ASN A 1 86 ? -6.075 -0.249 1.961 1.00 96.75 86 ASN A N 1
ATOM 695 C CA . ASN A 1 86 ? -7.261 -0.109 1.108 1.00 96.75 86 ASN A CA 1
ATOM 696 C C . ASN A 1 86 ? -8.135 -1.368 1.174 1.00 96.75 86 ASN A C 1
ATOM 698 O O . ASN A 1 86 ? -9.355 -1.265 1.284 1.00 96.75 86 ASN A O 1
ATOM 702 N N . VAL A 1 87 ? -7.516 -2.556 1.173 1.00 97.31 87 VAL A N 1
ATOM 703 C CA . VAL A 1 87 ? -8.248 -3.822 1.320 1.00 97.31 87 VAL A CA 1
ATOM 704 C C . VAL A 1 87 ? -8.908 -3.906 2.686 1.00 97.31 87 VAL A C 1
ATOM 706 O O . VAL A 1 87 ? -10.097 -4.213 2.768 1.00 97.31 87 VAL A O 1
ATOM 709 N N . PHE A 1 88 ? -8.190 -3.598 3.764 1.00 97.88 88 PHE A N 1
ATOM 710 C CA . PHE A 1 88 ? -8.787 -3.675 5.093 1.00 97.88 88 PHE A CA 1
ATOM 711 C C . PHE A 1 88 ? -9.848 -2.599 5.359 1.00 97.88 88 PHE A C 1
ATOM 713 O O . PHE A 1 88 ? -10.783 -2.865 6.115 1.00 97.88 88 PHE A O 1
ATOM 720 N N . ALA A 1 89 ? -9.779 -1.435 4.714 1.00 96.38 89 ALA A N 1
ATOM 721 C CA . ALA A 1 89 ? -10.829 -0.421 4.816 1.00 96.38 89 ALA A CA 1
ATOM 722 C C . ALA A 1 89 ? -12.148 -0.841 4.135 1.00 96.38 89 ALA A C 1
ATOM 724 O O . ALA A 1 89 ? -13.225 -0.449 4.585 1.00 96.38 89 ALA A O 1
ATOM 725 N N . HIS A 1 90 ? -12.069 -1.646 3.070 1.00 96.00 90 HIS A N 1
ATOM 726 C CA . HIS A 1 90 ? -13.190 -1.913 2.160 1.00 96.00 90 HIS A CA 1
ATOM 727 C C . HIS A 1 90 ? -13.604 -3.387 2.051 1.00 96.00 90 HIS A C 1
ATOM 729 O O . HIS A 1 90 ? -14.388 -3.738 1.172 1.00 96.00 90 HIS A O 1
ATOM 735 N N . THR A 1 91 ? -13.072 -4.280 2.880 1.00 95.69 91 THR A N 1
ATOM 736 C CA . THR A 1 91 ? -13.423 -5.709 2.840 1.00 95.69 91 THR A CA 1
ATOM 737 C C . THR A 1 91 ? -13.507 -6.290 4.246 1.00 95.69 91 THR A C 1
ATOM 739 O O . THR A 1 91 ? -13.055 -5.674 5.212 1.00 95.69 91 THR A O 1
ATOM 742 N N . SER A 1 92 ? -14.016 -7.521 4.358 1.00 95.62 92 SER A N 1
ATOM 743 C CA . SER A 1 92 ? -13.963 -8.338 5.584 1.00 95.62 92 SER A CA 1
ATOM 744 C C . SER A 1 92 ? -12.770 -9.307 5.625 1.00 95.62 92 SER A C 1
ATOM 746 O O . SER A 1 92 ? -12.729 -10.211 6.454 1.00 95.62 92 SER A O 1
ATOM 748 N N . ILE A 1 93 ? -11.789 -9.142 4.730 1.00 97.25 93 ILE A N 1
ATOM 749 C CA . ILE A 1 93 ? -10.593 -9.993 4.678 1.00 97.25 93 ILE A CA 1
ATOM 750 C C . ILE A 1 93 ? -9.767 -9.800 5.958 1.00 97.25 93 ILE A C 1
ATOM 752 O O . ILE A 1 93 ? -9.564 -8.670 6.399 1.00 97.25 93 ILE A O 1
ATOM 756 N N . GLU A 1 94 ? -9.294 -10.895 6.554 1.00 97.88 94 GLU A N 1
ATOM 757 C CA . GLU A 1 94 ? -8.601 -10.885 7.856 1.00 97.88 94 GLU A CA 1
ATOM 758 C C . GLU A 1 94 ? -7.072 -10.966 7.754 1.00 97.88 94 GLU A C 1
ATOM 760 O O . GLU A 1 94 ? -6.370 -10.666 8.713 1.00 97.88 94 GLU A O 1
ATOM 765 N N . GLU A 1 95 ? -6.536 -11.352 6.599 1.00 98.44 95 GLU A N 1
ATOM 766 C CA . GLU A 1 95 ? -5.098 -11.413 6.326 1.00 98.44 95 GLU A CA 1
ATOM 767 C C . GLU A 1 95 ? -4.875 -11.132 4.848 1.00 98.44 95 GLU A C 1
ATOM 769 O O . GLU A 1 95 ? -5.669 -11.580 4.027 1.00 98.44 95 GLU A O 1
ATOM 774 N N . VAL A 1 96 ? -3.808 -10.416 4.504 1.00 98.50 96 VAL A N 1
ATOM 775 C CA . VAL A 1 96 ? -3.387 -10.199 3.116 1.00 98.50 96 VAL A CA 1
ATOM 776 C C . VAL A 1 96 ? -1.907 -10.507 2.954 1.00 98.50 96 VAL A C 1
ATOM 778 O O . VAL A 1 96 ? -1.119 -10.378 3.890 1.00 98.50 96 VAL A O 1
ATOM 781 N N . THR A 1 97 ? -1.518 -10.888 1.739 1.00 98.44 97 THR A N 1
ATOM 782 C CA . THR A 1 97 ? -0.122 -10.852 1.302 1.00 98.44 97 THR A CA 1
ATOM 783 C C . THR A 1 97 ? -0.001 -9.888 0.128 1.00 98.44 97 THR A C 1
ATOM 785 O O . THR A 1 97 ? -0.548 -10.128 -0.946 1.00 98.44 97 THR A O 1
ATOM 788 N N . VAL A 1 98 ? 0.712 -8.784 0.316 1.00 98.38 98 VAL A N 1
ATOM 789 C CA . VAL A 1 98 ? 0.903 -7.760 -0.714 1.00 98.38 98 VAL A CA 1
ATOM 790 C C . VAL A 1 98 ? 2.343 -7.789 -1.172 1.00 98.38 98 VAL A C 1
ATOM 792 O O . VAL A 1 98 ? 3.247 -7.556 -0.375 1.00 98.38 98 VAL A O 1
ATOM 795 N N . THR A 1 99 ? 2.549 -8.032 -2.461 1.00 98.12 99 THR A N 1
ATOM 796 C CA . THR A 1 99 ? 3.856 -7.936 -3.109 1.00 98.12 99 THR A CA 1
ATOM 797 C C . THR A 1 99 ? 3.899 -6.663 -3.960 1.00 98.12 99 THR A C 1
ATOM 799 O O . THR A 1 99 ? 3.291 -6.591 -5.022 1.00 98.12 99 THR A O 1
ATOM 802 N N . ALA A 1 100 ? 4.593 -5.626 -3.506 1.00 98.12 100 ALA A N 1
ATOM 803 C CA . ALA A 1 100 ? 4.816 -4.412 -4.278 1.00 98.12 100 ALA A CA 1
ATOM 804 C C . ALA A 1 100 ? 6.119 -4.514 -5.085 1.00 98.12 100 ALA A C 1
ATOM 806 O O . ALA A 1 100 ? 7.196 -4.676 -4.508 1.00 98.12 100 ALA A O 1
ATOM 807 N N . ILE A 1 101 ? 6.024 -4.431 -6.415 1.00 97.31 101 ILE A N 1
ATOM 808 C CA . ILE A 1 101 ? 7.187 -4.470 -7.321 1.00 97.31 101 ILE A CA 1
ATOM 809 C C . ILE A 1 101 ? 7.058 -3.341 -8.342 1.00 97.31 101 ILE A C 1
ATOM 811 O O . ILE A 1 101 ? 6.053 -3.326 -9.062 1.00 97.31 101 ILE A O 1
ATOM 815 N N . PRO A 1 102 ? 8.042 -2.437 -8.485 1.00 97.00 102 PRO A N 1
ATOM 816 C CA . PRO A 1 102 ? 7.986 -1.395 -9.500 1.00 97.00 102 PRO A CA 1
ATOM 817 C C . PRO A 1 102 ? 7.925 -1.990 -10.910 1.00 97.00 102 PRO A C 1
ATOM 819 O O . PRO A 1 102 ? 8.619 -2.961 -11.221 1.00 97.00 102 PRO A O 1
ATOM 822 N N . LEU A 1 103 ? 7.114 -1.383 -11.774 1.00 96.19 103 LEU A N 1
ATOM 823 C CA . LEU A 1 103 ? 7.035 -1.691 -13.198 1.00 96.19 103 LEU A CA 1
ATOM 824 C C . LEU A 1 103 ? 7.721 -0.561 -13.974 1.00 96.19 103 LEU A C 1
ATOM 826 O O . LEU A 1 103 ? 7.123 0.490 -14.212 1.00 96.19 103 LEU A O 1
ATOM 830 N N . GLU A 1 104 ? 8.980 -0.775 -14.347 1.00 95.38 104 GLU A N 1
ATOM 831 C CA . GLU A 1 104 ? 9.795 0.218 -15.044 1.00 95.38 104 GLU A CA 1
ATOM 832 C C . GLU A 1 104 ? 9.526 0.197 -16.547 1.00 95.38 104 GLU A C 1
ATOM 834 O O . GLU A 1 104 ? 9.576 -0.849 -17.199 1.00 95.38 104 GLU A O 1
ATOM 839 N N . PHE A 1 105 ? 9.335 1.385 -17.109 1.00 92.75 105 PHE A N 1
ATOM 840 C CA . PHE A 1 105 ? 9.297 1.635 -18.542 1.00 92.75 105 PHE A CA 1
ATOM 841 C C . PHE A 1 105 ? 10.532 2.424 -18.973 1.00 92.75 105 PHE A C 1
ATOM 843 O O . PHE A 1 105 ? 10.960 3.343 -18.281 1.00 92.75 105 PHE A O 1
ATOM 850 N N . GLU A 1 106 ? 11.046 2.167 -20.178 1.00 89.75 106 GLU A N 1
ATOM 851 C CA . GLU A 1 106 ? 12.090 3.023 -20.767 1.00 89.75 106 GLU A CA 1
ATOM 852 C C . GLU A 1 106 ? 11.621 4.487 -20.857 1.00 89.75 106 GLU A C 1
ATOM 854 O O . GLU A 1 106 ? 12.366 5.428 -20.591 1.00 89.75 106 GLU A O 1
ATOM 859 N N . ASN A 1 107 ? 10.361 4.678 -21.254 1.00 85.69 107 ASN A N 1
ATOM 860 C CA . ASN A 1 107 ? 9.647 5.947 -21.247 1.00 85.69 107 ASN A CA 1
ATOM 861 C C . ASN A 1 107 ? 8.133 5.693 -21.350 1.00 85.69 107 ASN A C 1
ATOM 863 O O . ASN A 1 107 ? 7.694 4.649 -21.833 1.00 85.69 107 ASN A O 1
ATOM 867 N N . LEU A 1 108 ? 7.319 6.685 -20.982 1.00 84.31 108 LEU A N 1
ATOM 868 C CA . LEU A 1 108 ? 5.852 6.560 -20.964 1.00 84.31 108 LEU A CA 1
ATOM 869 C C . LEU A 1 108 ? 5.200 6.381 -22.351 1.00 84.31 108 LEU A C 1
ATOM 871 O O . LEU A 1 108 ? 4.008 6.079 -22.425 1.00 84.31 108 LEU A O 1
ATOM 875 N N . MET A 1 109 ? 5.952 6.570 -23.443 1.00 83.00 109 MET A N 1
ATOM 876 C CA . MET A 1 109 ? 5.459 6.426 -24.819 1.00 83.00 109 MET A CA 1
ATOM 877 C C . MET A 1 109 ? 5.637 5.005 -25.372 1.00 83.00 109 MET A C 1
ATOM 879 O O . MET A 1 109 ? 5.042 4.689 -26.402 1.00 83.00 109 MET A O 1
ATOM 883 N N . ASN A 1 110 ? 6.432 4.154 -24.715 1.00 73.81 110 ASN A N 1
ATOM 884 C CA . ASN A 1 110 ? 6.715 2.785 -25.139 1.00 73.81 110 ASN A CA 1
ATOM 885 C C . ASN A 1 110 ? 6.366 1.797 -24.018 1.00 73.81 110 ASN A C 1
ATOM 887 O O . ASN A 1 110 ? 7.212 1.427 -23.205 1.00 73.81 110 ASN A O 1
ATOM 891 N N . ARG A 1 111 ? 5.094 1.381 -23.976 1.00 71.94 111 ARG A N 1
ATOM 892 C CA . ARG A 1 111 ? 4.585 0.472 -22.937 1.00 71.94 111 ARG A CA 1
ATOM 893 C C . ARG A 1 111 ? 4.970 -0.998 -23.136 1.00 71.94 111 ARG A C 1
ATOM 895 O O . ARG A 1 111 ? 4.873 -1.776 -22.195 1.00 71.94 111 ARG A O 1
ATOM 902 N N . ASP A 1 112 ? 5.466 -1.365 -24.315 1.00 75.25 112 ASP A N 1
ATOM 903 C CA . ASP A 1 112 ? 5.728 -2.763 -24.687 1.00 75.25 112 ASP A CA 1
ATOM 904 C C . ASP A 1 112 ? 7.039 -3.324 -24.099 1.00 75.25 112 ASP A C 1
ATOM 906 O O . ASP A 1 112 ? 7.345 -4.502 -24.275 1.00 75.25 112 ASP A O 1
ATOM 910 N N . GLN A 1 113 ? 7.830 -2.492 -23.413 1.00 79.56 113 GLN A N 1
ATOM 911 C CA . GLN A 1 113 ? 9.116 -2.865 -22.804 1.00 79.56 113 GLN A CA 1
ATOM 912 C C . GLN A 1 113 ? 9.113 -2.765 -21.275 1.00 79.56 113 GLN A C 1
ATOM 914 O O . GLN A 1 113 ? 10.168 -2.603 -20.664 1.00 79.56 113 GLN A O 1
ATOM 919 N N . ALA A 1 114 ? 7.935 -2.840 -20.657 1.00 90.31 114 ALA A N 1
ATOM 920 C CA . ALA A 1 114 ? 7.822 -2.813 -19.208 1.00 90.31 114 ALA A CA 1
ATOM 921 C C . ALA A 1 114 ? 8.582 -3.994 -18.578 1.00 90.31 114 ALA A C 1
ATOM 923 O O . ALA A 1 114 ? 8.438 -5.137 -19.022 1.00 90.31 114 ALA A O 1
ATOM 924 N N . LYS A 1 115 ? 9.368 -3.731 -17.535 1.00 93.06 115 LYS A N 1
ATOM 925 C CA . LYS A 1 115 ? 10.053 -4.760 -16.742 1.00 93.06 115 LYS A CA 1
ATOM 926 C C . LYS A 1 115 ? 9.729 -4.581 -15.265 1.00 93.06 115 LYS A C 1
ATOM 928 O O . LYS A 1 115 ? 9.637 -3.459 -14.778 1.00 93.06 115 LYS A O 1
ATOM 933 N N . LEU A 1 116 ? 9.571 -5.690 -14.558 1.00 95.44 116 LEU A N 1
ATOM 934 C CA . LEU A 1 116 ? 9.489 -5.668 -13.104 1.00 95.44 116 LEU A CA 1
ATOM 935 C C . LEU A 1 116 ? 10.898 -5.496 -12.526 1.00 95.44 116 LEU A C 1
ATOM 937 O O . LE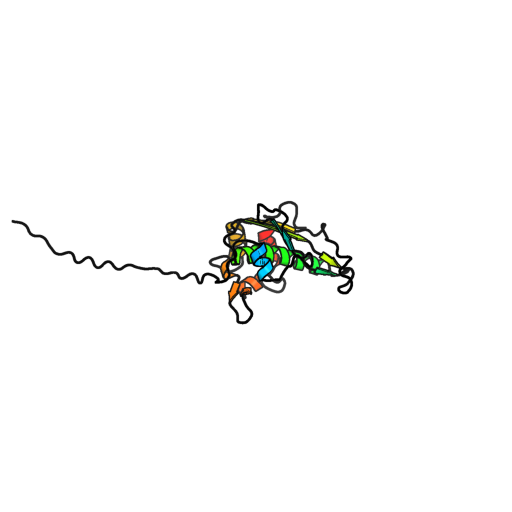U A 1 116 ? 11.845 -6.113 -13.017 1.00 95.44 116 LEU A O 1
ATOM 941 N N . LEU A 1 117 ? 11.031 -4.639 -11.516 1.00 95.38 117 LEU A N 1
ATOM 942 C CA . LEU A 1 117 ? 12.268 -4.454 -10.753 1.00 95.38 117 LEU A CA 1
ATOM 943 C C . LEU A 1 117 ? 12.239 -5.362 -9.518 1.00 95.38 117 LEU A C 1
ATOM 945 O O . LEU A 1 117 ? 12.046 -4.893 -8.397 1.00 95.38 117 LEU A O 1
ATOM 949 N N . ASP A 1 118 ? 12.365 -6.674 -9.730 1.00 93.62 118 ASP A N 1
ATOM 950 C CA . ASP A 1 118 ? 12.237 -7.695 -8.676 1.00 93.62 118 ASP A CA 1
ATOM 951 C C . ASP A 1 118 ? 13.206 -7.468 -7.499 1.00 93.62 118 ASP A C 1
ATOM 953 O O . ASP A 1 118 ? 12.909 -7.825 -6.360 1.00 93.62 118 ASP A O 1
ATOM 957 N N . GLU A 1 119 ? 14.360 -6.842 -7.745 1.00 91.94 119 GLU A N 1
ATOM 958 C CA . GLU A 1 119 ? 15.333 -6.484 -6.712 1.00 91.94 119 GLU A CA 1
ATOM 959 C C . GLU A 1 119 ? 14.838 -5.423 -5.718 1.00 91.94 119 GLU A C 1
ATOM 961 O O . GLU A 1 119 ? 15.428 -5.296 -4.647 1.00 91.94 119 GLU A O 1
ATOM 966 N N . GLN A 1 120 ? 13.768 -4.699 -6.059 1.00 94.19 120 GLN A N 1
ATOM 967 C CA . GLN A 1 120 ? 13.102 -3.702 -5.213 1.00 94.19 120 GLN A CA 1
ATOM 968 C C . GLN A 1 120 ? 11.763 -4.219 -4.665 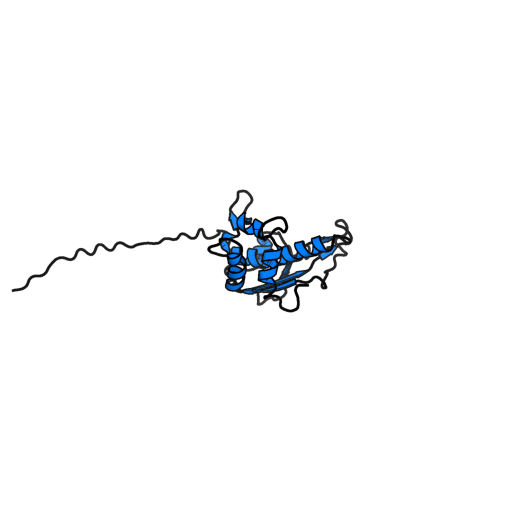1.00 94.19 120 GLN A C 1
ATOM 970 O O . GLN A 1 120 ? 10.924 -3.436 -4.229 1.00 94.19 120 GLN A O 1
ATOM 975 N N . SER A 1 121 ? 11.522 -5.533 -4.728 1.00 95.94 121 SER A N 1
ATOM 976 C CA . SER A 1 121 ? 10.279 -6.143 -4.260 1.00 95.94 121 SER A CA 1
ATOM 977 C C . SER A 1 121 ? 10.096 -5.986 -2.747 1.00 95.94 121 SER A C 1
ATOM 979 O O . SER A 1 121 ? 10.968 -6.339 -1.954 1.00 95.94 121 SER A O 1
ATOM 981 N N . ILE A 1 122 ? 8.895 -5.576 -2.346 1.00 97.25 122 ILE A N 1
ATOM 982 C CA . ILE A 1 122 ? 8.434 -5.515 -0.956 1.00 97.25 122 ILE A CA 1
ATOM 983 C C . ILE A 1 122 ? 7.297 -6.523 -0.815 1.00 97.25 122 ILE A C 1
ATOM 985 O O . ILE A 1 122 ? 6.290 -6.391 -1.499 1.00 97.25 122 ILE A O 1
ATOM 989 N N . THR A 1 123 ? 7.426 -7.514 0.068 1.00 97.81 123 THR A N 1
ATOM 990 C CA . THR A 1 123 ? 6.336 -8.463 0.349 1.00 97.81 123 THR A CA 1
ATOM 991 C C . THR A 1 123 ? 5.952 -8.401 1.816 1.00 97.81 123 THR A C 1
ATOM 993 O O . THR A 1 123 ? 6.726 -8.838 2.670 1.00 97.81 123 THR A O 1
ATOM 996 N N . LEU A 1 124 ? 4.750 -7.892 2.085 1.00 98.12 124 LEU A N 1
ATOM 997 C CA . LEU A 1 124 ? 4.133 -7.863 3.408 1.00 98.12 124 LEU A CA 1
ATOM 998 C C . LEU A 1 124 ? 3.114 -8.993 3.512 1.00 98.12 124 LEU A C 1
ATOM 1000 O O . LEU A 1 124 ? 2.227 -9.082 2.668 1.00 98.12 124 LEU A O 1
ATOM 1004 N N . GLN A 1 125 ? 3.211 -9.818 4.551 1.00 98.00 125 GLN A N 1
ATOM 1005 C CA . GLN A 1 125 ? 2.124 -10.704 4.965 1.00 98.00 125 GLN A CA 1
ATOM 1006 C C . GLN A 1 125 ? 1.667 -10.260 6.346 1.00 98.00 125 GLN A C 1
ATOM 1008 O O . GLN A 1 125 ? 2.440 -10.340 7.297 1.00 98.00 125 GLN A O 1
ATOM 1013 N N . ILE A 1 126 ? 0.435 -9.772 6.441 1.00 98.56 126 ILE A N 1
ATOM 1014 C CA . ILE A 1 126 ? -0.049 -9.092 7.639 1.00 98.56 126 ILE A CA 1
ATOM 1015 C C . ILE A 1 126 ? -1.538 -9.363 7.843 1.00 98.56 126 ILE A C 1
ATOM 1017 O O . ILE A 1 126 ? -2.326 -9.366 6.891 1.00 98.56 126 ILE A O 1
ATOM 1021 N N . SER A 1 127 ? -1.922 -9.600 9.093 1.00 98.69 127 SER A N 1
ATOM 1022 C CA . SER A 1 127 ? -3.319 -9.701 9.501 1.00 98.69 127 SER A CA 1
ATOM 1023 C C . SER A 1 127 ? -3.961 -8.325 9.704 1.00 98.69 127 SER A C 1
ATOM 1025 O O . SER A 1 127 ? -3.291 -7.303 9.860 1.00 98.69 127 SER A O 1
ATOM 1027 N N . ARG A 1 128 ? -5.292 -8.294 9.741 1.00 98.50 128 ARG A N 1
ATOM 1028 C CA . ARG A 1 128 ? -6.076 -7.092 10.037 1.00 98.50 128 ARG A CA 1
ATOM 1029 C C . ARG A 1 128 ? -5.742 -6.508 11.411 1.00 98.50 128 ARG A C 1
ATOM 1031 O O . ARG A 1 128 ? -5.639 -5.293 11.543 1.00 98.50 128 ARG A O 1
ATOM 1038 N N . GLU A 1 129 ? -5.593 -7.367 12.418 1.00 98.44 129 GLU A N 1
ATOM 1039 C CA . GLU A 1 129 ? -5.238 -6.966 13.786 1.00 98.44 129 GLU A CA 1
ATOM 1040 C C . GLU A 1 129 ? -3.838 -6.340 13.824 1.00 98.44 129 GLU A C 1
ATOM 1042 O O . GLU A 1 129 ? -3.669 -5.243 14.345 1.00 98.44 129 GLU A O 1
ATOM 1047 N N . GLU A 1 130 ? -2.858 -6.966 13.170 1.00 98.62 130 GLU A N 1
ATOM 1048 C CA . GLU A 1 130 ? -1.487 -6.448 13.091 1.00 98.62 130 GLU A CA 1
ATOM 1049 C C . GLU A 1 130 ? -1.403 -5.117 12.332 1.00 98.62 130 GLU A C 1
ATOM 1051 O O . GLU A 1 130 ? -0.722 -4.193 12.773 1.00 98.62 130 GLU A O 1
ATOM 1056 N N . ALA A 1 131 ? -2.124 -4.981 11.214 1.00 98.69 131 ALA A N 1
ATOM 1057 C CA . ALA A 1 131 ? -2.173 -3.729 10.462 1.00 98.69 131 ALA A CA 1
ATOM 1058 C C . ALA A 1 131 ? -2.843 -2.599 11.257 1.00 98.69 131 ALA A C 1
ATOM 1060 O O . ALA A 1 131 ? -2.422 -1.443 11.149 1.00 98.69 131 ALA A O 1
ATOM 1061 N N . TYR A 1 132 ? -3.871 -2.926 12.049 1.00 98.69 132 TYR A N 1
ATOM 1062 C CA . TYR A 1 132 ? -4.504 -1.989 12.974 1.00 98.69 132 TYR A CA 1
ATOM 1063 C C . TYR A 1 132 ? -3.522 -1.533 14.050 1.00 98.69 132 TYR A C 1
ATOM 1065 O O . TYR A 1 132 ? -3.346 -0.330 14.212 1.00 98.69 132 TYR A O 1
ATOM 1073 N N . ASP A 1 133 ? -2.846 -2.459 14.730 1.00 98.38 133 ASP A N 1
ATOM 1074 C CA . ASP A 1 133 ? -1.907 -2.129 15.804 1.00 98.38 133 ASP A CA 1
ATOM 1075 C C . ASP A 1 133 ? -0.734 -1.272 15.303 1.00 98.38 133 ASP A C 1
ATOM 1077 O O . ASP A 1 133 ? -0.374 -0.284 15.947 1.00 98.38 133 ASP A O 1
ATOM 1081 N N . ALA A 1 134 ? -0.189 -1.598 14.124 1.00 98.25 134 ALA A N 1
ATOM 1082 C CA . ALA A 1 134 ? 0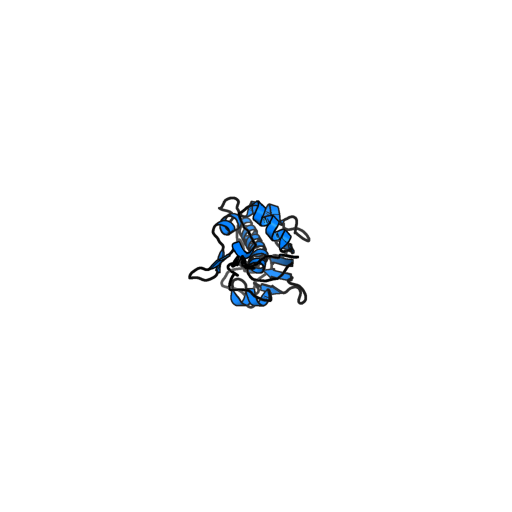.877 -0.829 13.480 1.00 98.25 134 ALA A CA 1
ATOM 1083 C C . ALA A 1 134 ? 0.456 0.614 13.156 1.00 98.25 134 ALA A C 1
ATOM 1085 O O . ALA A 1 134 ? 1.259 1.536 13.257 1.00 98.25 134 ALA A O 1
ATOM 1086 N N . LEU A 1 135 ? -0.805 0.829 12.770 1.00 98.31 135 LEU A N 1
ATOM 1087 C CA . LEU A 1 135 ? -1.304 2.152 12.400 1.00 98.31 135 LEU A CA 1
ATOM 1088 C C . LEU A 1 135 ? -1.779 2.963 13.614 1.00 98.31 135 LEU A C 1
ATOM 1090 O O . LEU A 1 135 ? -1.508 4.160 13.708 1.00 98.31 135 LEU A O 1
ATOM 1094 N N . ALA A 1 136 ? -2.456 2.312 14.560 1.00 97.88 136 ALA A N 1
ATOM 1095 C CA . ALA A 1 136 ? -2.994 2.928 15.771 1.00 97.88 136 ALA A CA 1
ATOM 1096 C C . ALA A 1 136 ? -1.898 3.405 16.743 1.00 97.88 136 ALA A C 1
ATOM 1098 O O . ALA A 1 136 ? -2.163 4.207 17.639 1.00 97.88 136 ALA A O 1
ATOM 1099 N N . SER A 1 137 ? -0.656 2.935 16.578 1.00 96.38 137 SER A N 1
ATOM 1100 C CA . SER A 1 137 ? 0.505 3.470 17.300 1.00 96.38 137 SER A CA 1
ATOM 1101 C C . SER A 1 137 ? 0.933 4.859 16.797 1.00 96.38 137 SER A C 1
ATOM 1103 O O . SER A 1 137 ? 1.593 5.596 17.535 1.00 96.38 137 SER A O 1
ATOM 1105 N N . LEU A 1 138 ? 0.533 5.234 15.574 1.00 97.38 138 LEU A N 1
ATOM 1106 C CA . LEU A 1 138 ? 0.958 6.453 14.882 1.00 97.38 138 LEU A CA 1
ATOM 1107 C C . LEU A 1 138 ? -0.156 7.499 14.760 1.00 97.38 138 LEU A C 1
ATOM 1109 O O . LEU A 1 138 ? 0.126 8.697 14.836 1.00 97.38 138 LEU A O 1
ATOM 1113 N N . ILE A 1 139 ? -1.406 7.066 14.576 1.00 97.00 139 ILE A N 1
ATOM 1114 C CA . ILE A 1 139 ? -2.575 7.939 14.389 1.00 97.00 139 ILE A CA 1
ATOM 1115 C C . ILE A 1 139 ? -3.777 7.461 15.213 1.00 97.00 139 ILE A C 1
ATOM 1117 O O . ILE A 1 139 ? -3.865 6.292 15.583 1.00 97.00 139 ILE A O 1
ATOM 1121 N N . ASP A 1 140 ? -4.714 8.368 15.503 1.00 95.88 140 ASP A N 1
ATOM 1122 C CA . ASP A 1 140 ? -5.932 8.043 16.255 1.00 95.88 140 ASP A CA 1
ATOM 1123 C C . ASP A 1 140 ? -6.981 7.422 15.324 1.00 95.88 140 ASP A C 1
ATOM 1125 O O . ASP A 1 140 ? -7.608 8.112 14.525 1.00 95.88 140 ASP A O 1
ATOM 1129 N N . ILE A 1 141 ? -7.159 6.105 15.420 1.00 96.00 141 ILE A N 1
ATOM 1130 C CA . ILE A 1 141 ? -8.183 5.355 14.687 1.00 96.00 141 ILE A CA 1
ATOM 1131 C C . ILE A 1 141 ? -8.906 4.397 15.634 1.00 96.00 141 ILE A C 1
ATOM 1133 O O . ILE A 1 141 ? -8.302 3.783 16.510 1.00 96.00 141 ILE A O 1
ATOM 1137 N N . GLY A 1 142 ? -10.217 4.244 15.455 1.00 95.75 142 GLY A N 1
ATOM 1138 C CA . GLY A 1 142 ? -11.021 3.229 16.136 1.00 95.75 142 GLY A CA 1
ATOM 1139 C C . GLY A 1 142 ? -11.153 1.933 15.333 1.00 95.75 142 GLY A C 1
ATOM 1140 O O . GLY A 1 142 ? -11.484 0.887 15.892 1.00 95.75 142 GLY A O 1
ATOM 1141 N N . SER A 1 143 ? -10.914 1.992 14.022 1.00 96.06 143 SER A N 1
ATOM 1142 C CA . SER A 1 143 ? -10.908 0.850 13.113 1.00 96.06 143 SER A CA 1
ATOM 1143 C C . SER A 1 143 ? -10.093 1.142 11.850 1.00 96.06 143 SER A C 1
ATOM 1145 O O . SER A 1 143 ? -9.903 2.297 11.481 1.00 96.06 143 SER A O 1
ATOM 1147 N N . LEU A 1 144 ? -9.686 0.103 11.113 1.00 96.88 144 LEU A N 1
ATOM 1148 C CA . LEU A 1 144 ? -9.054 0.284 9.795 1.00 96.88 144 LEU A CA 1
ATOM 1149 C C . LEU A 1 144 ? -9.992 0.869 8.736 1.00 96.88 144 LEU A C 1
ATOM 1151 O O . LEU A 1 144 ? -9.531 1.277 7.680 1.00 96.88 144 LEU A O 1
ATOM 1155 N N . SER A 1 145 ? -11.294 0.925 9.003 1.00 94.75 145 SER A N 1
ATOM 1156 C CA . SER A 1 145 ? -12.243 1.611 8.131 1.00 94.75 145 SER A CA 1
ATOM 1157 C C . SER A 1 145 ? -12.081 3.142 8.237 1.00 94.75 145 SER A C 1
ATOM 1159 O O . SER A 1 145 ? -12.275 3.864 7.267 1.00 94.75 145 SER A O 1
ATOM 1161 N N . ASP A 1 146 ? -11.569 3.646 9.365 1.00 94.94 146 ASP A N 1
ATOM 1162 C CA . ASP A 1 146 ? -11.445 5.085 9.642 1.00 94.94 146 ASP A CA 1
ATOM 1163 C C . ASP A 1 146 ? -10.345 5.772 8.810 1.00 94.94 146 ASP A C 1
ATOM 1165 O O . ASP A 1 146 ? -10.227 6.995 8.806 1.00 94.94 146 ASP A O 1
ATOM 1169 N N . VAL A 1 147 ? -9.533 5.005 8.076 1.00 96.06 147 VAL A N 1
ATOM 1170 C CA . VAL A 1 147 ? -8.507 5.547 7.170 1.00 96.06 147 VAL A CA 1
ATOM 1171 C C . VAL A 1 147 ? -9.111 6.147 5.896 1.00 96.06 147 VAL A C 1
ATOM 1173 O O . VAL A 1 147 ? -8.414 6.838 5.152 1.00 96.06 147 VAL A O 1
ATOM 1176 N N . LYS A 1 148 ? -10.397 5.883 5.625 1.00 94.44 148 LYS A N 1
ATOM 1177 C CA . LYS A 1 148 ? -11.139 6.392 4.471 1.00 94.44 148 LYS A CA 1
ATOM 1178 C C . LYS A 1 148 ? -12.307 7.267 4.898 1.00 94.44 148 LYS A C 1
ATOM 1180 O O . LYS A 1 148 ? -13.029 6.958 5.839 1.00 94.44 148 LYS A O 1
ATOM 1185 N N . GLU A 1 149 ? -12.572 8.299 4.110 1.00 92.62 149 GLU A N 1
ATOM 1186 C CA . GLU A 1 149 ? -13.778 9.112 4.227 1.00 92.62 149 GLU A CA 1
ATOM 1187 C C . GLU A 1 149 ? -14.493 9.268 2.886 1.00 92.62 149 GLU A C 1
ATOM 1189 O O . GLU A 1 149 ? -13.876 9.326 1.821 1.00 92.62 149 GLU A O 1
ATOM 1194 N N . ALA A 1 150 ? -15.823 9.335 2.935 1.00 90.69 150 ALA A N 1
ATOM 1195 C CA . ALA A 1 150 ? -16.638 9.597 1.758 1.00 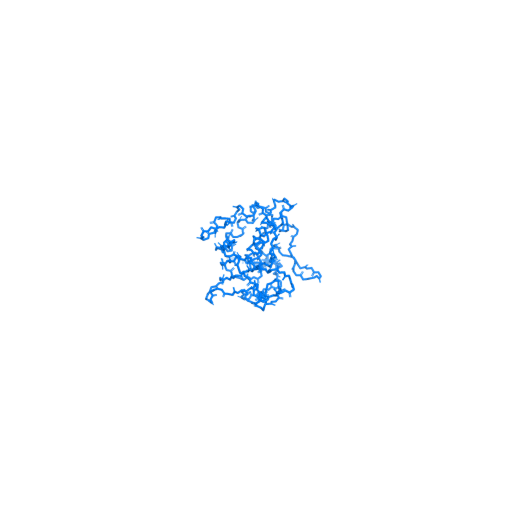90.69 150 ALA A CA 1
ATOM 1196 C C . ALA A 1 150 ? -16.597 11.090 1.404 1.00 90.69 150 ALA A C 1
ATOM 1198 O O . ALA A 1 150 ? -16.981 11.941 2.207 1.00 90.69 150 ALA A O 1
ATOM 1199 N N . THR A 1 151 ? -16.210 11.401 0.169 1.00 88.19 151 THR A N 1
ATOM 1200 C CA . THR A 1 151 ? -16.167 12.768 -0.370 1.00 88.19 151 THR A CA 1
ATOM 1201 C C . THR A 1 151 ? -17.043 12.897 -1.620 1.00 88.19 151 THR A C 1
ATOM 1203 O O . THR A 1 151 ? -17.589 11.914 -2.127 1.00 88.19 151 THR A O 1
ATOM 1206 N N . GLU A 1 152 ? -17.160 14.108 -2.175 1.00 87.19 152 GLU A N 1
ATOM 1207 C CA . GLU A 1 152 ? -17.827 14.315 -3.472 1.00 87.19 152 GLU A CA 1
ATOM 1208 C C . GLU A 1 152 ? -17.105 13.629 -4.653 1.00 87.19 152 GLU A C 1
ATOM 1210 O O . GLU A 1 152 ? -17.712 13.423 -5.703 1.00 87.19 152 GLU A O 1
ATOM 1215 N N . TYR A 1 153 ? -15.839 13.232 -4.468 1.00 83.00 153 TYR A N 1
ATOM 1216 C CA . TYR A 1 153 ? -15.004 12.534 -5.452 1.00 83.00 153 TYR A CA 1
ATOM 1217 C C . TYR A 1 153 ? -14.854 11.032 -5.148 1.00 83.00 153 TYR A C 1
ATOM 1219 O O . TYR A 1 153 ? -13.972 10.381 -5.701 1.00 83.00 153 TYR A O 1
ATOM 1227 N N . GLY A 1 154 ? -15.691 10.478 -4.264 1.00 84.19 154 GLY A N 1
ATOM 1228 C CA . GLY A 1 154 ? -15.592 9.091 -3.798 1.00 84.19 154 GLY A CA 1
ATOM 1229 C C . GLY A 1 154 ? -14.816 8.959 -2.488 1.00 84.19 154 GLY A C 1
ATOM 1230 O O . GLY A 1 154 ? -14.651 9.937 -1.756 1.00 84.19 154 GLY A O 1
ATOM 1231 N N . TYR A 1 155 ? -14.364 7.746 -2.176 1.00 88.25 155 TYR A N 1
ATOM 1232 C CA . TYR A 1 155 ? -13.646 7.455 -0.935 1.00 88.25 155 TYR A CA 1
ATOM 1233 C C . TYR A 1 155 ? -12.179 7.879 -1.017 1.00 88.25 155 TYR A C 1
ATOM 1235 O O . TYR A 1 155 ? -11.424 7.395 -1.856 1.00 88.25 155 TYR A O 1
ATOM 1243 N N . GLN A 1 156 ? -11.776 8.787 -0.134 1.00 91.44 156 GLN A N 1
ATOM 1244 C CA . GLN A 1 156 ? -10.425 9.342 -0.077 1.00 91.44 156 GLN A CA 1
ATOM 1245 C C . GLN A 1 156 ? -9.748 8.949 1.231 1.00 91.44 156 GLN A C 1
ATOM 1247 O O . GLN A 1 156 ? -10.424 8.614 2.202 1.00 91.44 156 GLN A O 1
ATOM 1252 N N . TRP A 1 157 ? -8.415 8.976 1.255 1.00 94.88 157 TRP A N 1
ATOM 1253 C CA . TRP A 1 157 ? -7.671 8.873 2.509 1.00 94.88 157 TRP A CA 1
ATOM 1254 C C . TRP A 1 157 ? -8.029 10.040 3.424 1.00 94.88 157 TRP A C 1
ATOM 1256 O O . TRP A 1 157 ? -8.052 11.183 2.964 1.00 94.88 157 TRP A O 1
ATOM 1266 N N . THR A 1 158 ? -8.268 9.756 4.702 1.00 95.56 158 THR A N 1
ATOM 1267 C CA . THR A 1 158 ? -8.436 10.802 5.713 1.00 95.56 158 THR A CA 1
ATOM 1268 C C . THR A 1 158 ? -7.150 11.604 5.886 1.00 95.56 158 THR A C 1
ATOM 1270 O O . THR A 1 158 ? -6.054 11.134 5.567 1.00 95.56 158 THR A O 1
ATOM 1273 N N . ASP A 1 159 ? -7.265 12.821 6.417 1.00 95.06 159 ASP A N 1
ATOM 1274 C CA . ASP A 1 159 ? -6.103 13.659 6.734 1.00 95.06 159 ASP A CA 1
ATOM 1275 C C . ASP A 1 159 ? -5.130 12.955 7.696 1.00 95.06 159 ASP A C 1
ATOM 1277 O O . ASP A 1 159 ? -3.914 13.014 7.495 1.00 95.06 159 ASP A O 1
ATOM 1281 N N . ASP A 1 160 ? -5.656 12.226 8.685 1.00 95.56 160 ASP A N 1
ATOM 1282 C CA . ASP A 1 160 ? -4.845 11.459 9.632 1.00 95.56 160 ASP A CA 1
ATOM 1283 C C . ASP A 1 160 ? -4.070 10.348 8.917 1.00 95.56 160 ASP A C 1
ATOM 1285 O O . ASP A 1 160 ? -2.858 10.238 9.095 1.00 95.56 160 ASP A O 1
ATOM 1289 N N . PHE A 1 161 ? -4.705 9.579 8.026 1.00 97.31 161 PHE A N 1
ATOM 1290 C CA . PHE A 1 161 ? -3.979 8.567 7.255 1.00 97.31 161 PHE A CA 1
ATOM 1291 C C . PHE A 1 161 ? -2.975 9.190 6.272 1.00 97.31 161 PHE A C 1
ATOM 1293 O O . PHE A 1 161 ? -1.844 8.718 6.152 1.00 97.31 161 PHE A O 1
ATOM 1300 N N . ASN A 1 162 ? -3.322 10.308 5.623 1.00 96.56 162 ASN A N 1
ATOM 1301 C CA . ASN A 1 162 ? -2.389 11.054 4.772 1.00 96.56 162 ASN A CA 1
ATOM 1302 C C . ASN A 1 162 ? -1.128 11.496 5.536 1.00 96.56 162 ASN A C 1
ATOM 1304 O O . ASN A 1 162 ? -0.060 11.603 4.926 1.00 96.56 162 ASN A O 1
ATOM 1308 N N . SER A 1 163 ? -1.223 11.705 6.856 1.00 96.44 163 SER A N 1
ATOM 1309 C CA . SER A 1 163 ? -0.087 12.092 7.700 1.00 96.44 163 SER A CA 1
ATOM 1310 C C . SER A 1 163 ? 0.996 11.021 7.850 1.00 96.44 163 SER A C 1
ATOM 1312 O O . SER A 1 163 ? 2.141 11.353 8.156 1.00 96.44 163 SER A O 1
ATOM 1314 N N . VAL A 1 164 ? 0.649 9.759 7.591 1.00 97.38 164 VAL A N 1
ATOM 1315 C CA . VAL A 1 164 ? 1.557 8.602 7.629 1.00 97.38 164 VAL A CA 1
ATOM 1316 C C . VAL A 1 164 ? 1.721 7.926 6.267 1.00 97.38 164 VAL A C 1
ATOM 1318 O O . VAL A 1 164 ? 2.587 7.081 6.103 1.00 97.38 164 VAL A O 1
ATOM 1321 N N . TYR A 1 165 ? 0.925 8.296 5.264 1.00 96.81 165 TYR A N 1
ATOM 1322 C CA . TYR A 1 165 ? 1.032 7.754 3.906 1.00 96.81 165 TYR A CA 1
ATOM 1323 C C . TYR A 1 165 ? 2.046 8.516 3.030 1.00 96.81 165 TYR A C 1
ATOM 1325 O O . TYR A 1 165 ? 2.673 7.946 2.131 1.00 96.81 165 TYR A O 1
ATOM 1333 N N . TYR A 1 166 ? 2.240 9.813 3.287 1.00 93.44 166 TYR A N 1
ATOM 1334 C CA . TYR A 1 166 ? 3.201 10.648 2.563 1.00 93.44 166 TYR A CA 1
ATOM 1335 C C . TYR A 1 166 ? 4.448 10.948 3.402 1.00 93.44 166 TYR A C 1
ATOM 1337 O O . TYR A 1 166 ? 4.372 11.212 4.599 1.00 93.44 166 TYR A O 1
ATOM 1345 N N . GLU A 1 167 ? 5.617 10.956 2.753 1.00 81.50 167 GLU A N 1
ATOM 1346 C CA . GLU A 1 167 ? 6.926 11.162 3.403 1.00 81.50 167 GLU A CA 1
ATOM 1347 C C . GLU A 1 167 ? 7.086 12.569 4.005 1.00 81.50 167 GLU A C 1
ATOM 1349 O O . GLU A 1 167 ? 7.791 12.766 4.987 1.00 81.50 167 GLU A O 1
ATOM 1354 N N . SER A 1 168 ? 6.416 13.570 3.429 1.00 82.44 168 SER A N 1
ATOM 1355 C CA . SER A 1 168 ? 6.587 14.980 3.790 1.00 82.44 168 SER A CA 1
ATOM 1356 C C . SER A 1 168 ? 5.775 15.416 5.014 1.00 82.44 168 SER A C 1
ATOM 1358 O O . SER A 1 168 ? 5.688 16.615 5.289 1.00 82.44 168 SER A O 1
ATOM 1360 N N . VAL A 1 169 ? 5.116 14.479 5.697 1.00 84.75 169 VAL A N 1
ATOM 1361 C CA . VAL A 1 169 ? 4.198 14.749 6.811 1.00 84.75 169 VAL A CA 1
ATOM 1362 C C . VAL A 1 169 ? 4.739 14.112 8.098 1.00 84.75 169 VAL A C 1
ATOM 1364 O O . VAL A 1 169 ? 5.744 13.410 8.080 1.00 84.75 169 VAL A O 1
ATOM 1367 N N . GLN A 1 170 ? 4.160 14.451 9.248 1.00 84.56 170 GLN A N 1
ATOM 1368 C CA . GLN A 1 170 ? 4.507 13.867 10.544 1.00 84.56 170 GLN A CA 1
ATOM 1369 C C . GLN A 1 170 ? 3.279 13.128 11.088 1.00 84.56 170 GLN A C 1
ATOM 1371 O O . GLN A 1 170 ? 2.228 13.772 11.149 1.00 84.56 170 GLN A O 1
ATOM 1376 N N . PRO A 1 171 ? 3.388 11.846 11.495 1.00 90.12 171 PRO A N 1
ATOM 1377 C CA . PRO A 1 171 ? 4.621 11.051 11.665 1.00 90.12 171 PRO A CA 1
ATOM 1378 C C . PRO A 1 171 ? 5.384 10.709 10.372 1.00 90.12 171 PRO A C 1
ATOM 1380 O O . PRO A 1 171 ? 6.610 10.664 10.392 1.00 90.12 171 PRO A O 1
ATOM 1383 N N . GLY A 1 172 ? 4.682 10.603 9.243 1.00 95.69 172 GLY A N 1
ATOM 1384 C CA . GLY A 1 172 ? 5.269 10.357 7.927 1.00 95.69 172 GLY A CA 1
ATOM 1385 C C . GLY A 1 172 ? 5.411 8.877 7.576 1.00 95.69 172 GLY A C 1
ATOM 1386 O O . GLY A 1 172 ? 5.294 7.993 8.424 1.00 95.69 172 GLY A O 1
ATOM 1387 N N . LEU A 1 173 ? 5.661 8.622 6.290 1.00 97.31 173 LEU A N 1
ATOM 1388 C CA . LEU A 1 173 ? 5.749 7.268 5.735 1.00 97.31 173 LEU A CA 1
ATOM 1389 C C . LEU A 1 173 ? 6.870 6.420 6.351 1.00 97.31 173 LEU A C 1
ATOM 1391 O O . LEU A 1 173 ? 6.677 5.224 6.530 1.00 97.31 173 LEU A O 1
ATOM 1395 N N . ASP A 1 174 ? 8.000 7.017 6.729 1.00 97.12 174 ASP A N 1
ATOM 1396 C CA . ASP A 1 174 ? 9.114 6.280 7.344 1.00 97.12 174 ASP A CA 1
ATOM 1397 C C . ASP A 1 174 ? 8.735 5.616 8.672 1.00 97.12 174 ASP A C 1
ATOM 1399 O O . ASP A 1 174 ? 9.128 4.477 8.930 1.00 97.12 174 ASP A O 1
ATOM 1403 N N . GLU A 1 175 ? 7.945 6.298 9.503 1.00 97.44 175 GLU A N 1
ATOM 1404 C CA . GLU A 1 175 ? 7.491 5.745 10.782 1.00 97.44 175 GLU A CA 1
ATOM 1405 C C . GLU A 1 175 ? 6.522 4.580 10.549 1.00 97.44 175 GLU A C 1
ATOM 1407 O O . GLU A 1 175 ? 6.661 3.525 11.164 1.00 97.44 175 GLU A O 1
ATOM 1412 N N . LEU A 1 176 ? 5.607 4.707 9.580 1.00 97.94 176 LEU A N 1
ATOM 1413 C CA . LEU A 1 176 ? 4.727 3.600 9.199 1.00 97.94 176 LEU A CA 1
ATOM 1414 C C . LEU A 1 176 ? 5.511 2.415 8.624 1.00 97.94 176 LEU A C 1
ATOM 1416 O O . LEU A 1 176 ? 5.235 1.268 8.966 1.00 97.94 176 LEU A O 1
ATOM 1420 N N . ILE A 1 177 ? 6.524 2.671 7.795 1.00 97.00 177 ILE A N 1
ATOM 1421 C CA . ILE A 1 177 ? 7.425 1.625 7.299 1.00 97.00 177 ILE A CA 1
ATOM 1422 C C . ILE A 1 177 ? 8.108 0.914 8.474 1.00 97.00 177 ILE A C 1
ATOM 1424 O O . ILE A 1 177 ? 8.138 -0.315 8.496 1.00 97.00 177 ILE A O 1
ATOM 1428 N N . SER A 1 178 ? 8.611 1.652 9.468 1.00 96.62 178 SER A N 1
ATOM 1429 C CA . SER A 1 178 ? 9.261 1.078 10.654 1.00 96.62 178 SER A CA 1
ATOM 1430 C C . SER A 1 178 ? 8.345 0.125 11.434 1.00 96.62 178 SER A C 1
ATOM 1432 O O . SER A 1 178 ? 8.810 -0.905 11.927 1.00 96.62 178 SER A O 1
ATOM 1434 N N . GLU A 1 179 ? 7.048 0.418 11.508 1.00 97.38 179 GLU A N 1
ATOM 1435 C CA . GLU A 1 179 ? 6.064 -0.481 12.124 1.00 97.38 179 GLU A CA 1
ATOM 1436 C C . GLU A 1 179 ? 5.755 -1.706 11.241 1.00 97.38 179 GLU A C 1
ATOM 1438 O O . GLU A 1 179 ? 5.513 -2.802 11.753 1.00 97.38 179 GLU A O 1
ATOM 1443 N N . LEU A 1 180 ? 5.811 -1.559 9.912 1.00 97.06 180 LEU A N 1
ATOM 1444 C CA . LEU A 1 180 ? 5.452 -2.613 8.957 1.00 97.06 180 LEU A CA 1
ATOM 1445 C C . LEU A 1 180 ? 6.587 -3.593 8.623 1.00 97.06 180 LEU A C 1
ATOM 1447 O O . LEU A 1 180 ? 6.312 -4.741 8.268 1.00 97.06 180 LEU A O 1
ATOM 1451 N N . VAL A 1 181 ? 7.859 -3.193 8.735 1.00 95.94 181 VAL A N 1
ATOM 1452 C CA . VAL A 1 181 ? 9.006 -4.026 8.304 1.00 95.94 181 VAL A CA 1
ATOM 1453 C C . VAL A 1 181 ? 9.123 -5.368 9.033 1.00 95.94 181 VAL A C 1
ATOM 1455 O O . VAL A 1 181 ? 9.736 -6.303 8.517 1.00 95.94 181 VAL A O 1
ATOM 1458 N N . GLN A 1 182 ? 8.531 -5.500 10.218 1.00 95.00 182 GLN A N 1
ATOM 1459 C CA . GLN A 1 182 ? 8.499 -6.767 10.954 1.00 95.00 182 GLN A CA 1
ATOM 1460 C C . GLN A 1 182 ? 7.625 -7.846 10.286 1.00 95.00 182 GLN A C 1
ATOM 1462 O O . GLN A 1 182 ? 7.797 -9.026 10.581 1.00 95.00 182 GLN A O 1
ATOM 1467 N N . TYR A 1 183 ? 6.737 -7.458 9.364 1.00 96.31 183 TYR A N 1
ATOM 1468 C CA . TYR A 1 183 ? 5.819 -8.347 8.639 1.00 96.31 183 TYR A CA 1
ATOM 1469 C C . TYR A 1 183 ? 6.338 -8.749 7.242 1.00 96.31 183 TYR A C 1
ATOM 1471 O O . TYR A 1 183 ? 5.610 -9.323 6.426 1.00 96.31 183 TYR A O 1
ATOM 1479 N N . CYS A 1 184 ? 7.607 -8.454 6.945 1.00 93.94 184 CYS A N 1
ATOM 1480 C CA . CYS A 1 184 ? 8.257 -8.817 5.687 1.00 93.94 184 CYS A CA 1
ATOM 1481 C C . CYS A 1 184 ? 8.642 -10.307 5.649 1.00 93.94 184 CYS A C 1
ATOM 1483 O O . CYS A 1 184 ? 9.295 -10.802 6.566 1.00 93.94 184 CYS A O 1
ATOM 1485 N N . GLN A 1 185 ? 8.310 -11.014 4.561 1.00 83.56 185 GLN A N 1
ATOM 1486 C CA . GLN A 1 185 ? 8.568 -12.464 4.439 1.00 83.56 185 GLN A CA 1
ATOM 1487 C C . GLN A 1 185 ? 10.012 -12.833 4.024 1.00 83.56 185 GLN A C 1
ATOM 1489 O O . GLN A 1 185 ? 10.503 -13.876 4.444 1.00 83.56 185 GLN A O 1
ATOM 1494 N N . ASP A 1 186 ? 10.722 -11.981 3.267 1.00 69.56 186 ASP A N 1
ATOM 1495 C CA . ASP A 1 186 ? 12.102 -12.250 2.804 1.00 69.56 186 ASP A CA 1
ATOM 1496 C C . ASP A 1 186 ? 13.072 -11.098 3.130 1.00 69.56 186 ASP A C 1
ATOM 1498 O O . ASP A 1 186 ? 14.031 -11.268 3.885 1.00 69.56 186 ASP A O 1
ATOM 1502 N N . SER A 1 187 ? 12.824 -9.904 2.580 1.00 60.84 187 SER A N 1
ATOM 1503 C CA . SER A 1 187 ? 13.368 -8.623 3.048 1.00 60.84 187 SER A CA 1
ATOM 1504 C C . SER A 1 187 ? 12.692 -7.478 2.298 1.00 60.84 187 SER A C 1
ATOM 1506 O O . SER A 1 187 ? 12.724 -7.484 1.072 1.00 60.84 187 SER A O 1
ATOM 1508 N N . CYS A 1 188 ? 12.151 -6.486 3.001 1.00 73.62 188 CYS A N 1
ATOM 1509 C CA . CYS A 1 188 ? 11.727 -5.227 2.388 1.00 73.62 188 CYS A CA 1
ATOM 1510 C C . CYS A 1 188 ? 12.945 -4.297 2.286 1.00 73.62 188 CYS A C 1
ATOM 1512 O O . CYS A 1 188 ? 13.166 -3.474 3.172 1.00 73.62 188 CYS A O 1
ATOM 1514 N N . LYS A 1 189 ? 13.817 -4.561 1.307 1.00 55.91 189 LYS A N 1
ATOM 1515 C CA . LYS A 1 189 ? 15.051 -3.794 1.078 1.00 55.91 189 LYS A CA 1
ATOM 1516 C C . LYS A 1 189 ? 14.806 -2.592 0.192 1.00 55.91 189 LYS A C 1
ATOM 1518 O O . LYS A 1 189 ? 14.030 -2.746 -0.771 1.00 55.91 189 LYS A O 1
#